Protein AF-0000000083764337 (afdb_homodimer)

pLDDT: mean 85.38, std 22.64, range [21.84, 98.81]

Foldseek 3Di:
DEQQVQVVVVQPPHWLCPEAEDERELAAYDVQEDPNDECSNANHAYYEHALHAHQDDQPPAAHANHAEYHHAQYAHQDPCVVCVVRYVNYHYYHHHNYPNPPVPDPPVPPPPPPPSPPDPPD/DAQQVQVVVVQPPHWLCPEAEDERELAAYDVQEHPNDECSNANHAYYEHALHAHQDDQPPAAHANHAEYHHAQYAHQDPCVVCVVRYVNYHYYHHHNYPHPPVPDPPVPPPPPPPSPPPPDD

Structure (mmCIF, N/CA/C/O backbone):
data_AF-0000000083764337-model_v1
#
loop_
_entity.id
_entity.type
_entity.pdbx_description
1 polymer 'Acidic leucine-rich nuclear phosphoprotein 32 family member'
#
loop_
_atom_site.group_PDB
_atom_site.id
_atom_site.type_symbol
_atom_site.label_atom_id
_atom_site.label_alt_id
_atom_site.label_comp_id
_atom_site.label_asym_id
_atom_site.label_entity_id
_atom_site.label_seq_id
_atom_site.pdbx_PDB_ins_code
_atom_site.Cartn_x
_atom_site.Cartn_y
_atom_site.Cartn_z
_atom_site.occupancy
_atom_site.B_iso_or_equiv
_atom_site.auth_seq_id
_atom_site.auth_comp_id
_atom_site.auth_asym_id
_atom_site.auth_atom_id
_atom_site.pdbx_PDB_model_num
ATOM 1 N N . MET A 1 1 ? -14.664 -20.812 -7.91 1 87.62 1 MET A N 1
ATOM 2 C CA . MET A 1 1 ? -13.508 -21.656 -8.195 1 87.62 1 MET A CA 1
ATOM 3 C C . MET A 1 1 ? -12.375 -21.375 -7.207 1 87.62 1 MET A C 1
ATOM 5 O O . MET A 1 1 ? -12.234 -20.266 -6.719 1 87.62 1 MET A O 1
ATOM 9 N N . ASP A 1 2 ? -11.672 -22.578 -6.961 1 94.12 2 ASP A N 1
ATOM 10 C CA . ASP A 1 2 ? -10.555 -22.469 -6.027 1 94.12 2 ASP A CA 1
ATOM 11 C C . ASP A 1 2 ? -9.359 -21.797 -6.688 1 94.12 2 ASP A C 1
ATOM 13 O O . ASP A 1 2 ? -9.125 -21.953 -7.891 1 94.12 2 ASP A O 1
ATOM 17 N N . MET A 1 3 ? -8.586 -21.016 -5.938 1 96.19 3 MET A N 1
ATOM 18 C CA . MET A 1 3 ? -7.473 -20.219 -6.434 1 96.19 3 MET A CA 1
ATOM 19 C C . MET A 1 3 ? -6.434 -21.094 -7.129 1 96.19 3 MET A C 1
ATOM 21 O O . MET A 1 3 ? -5.934 -20.734 -8.203 1 96.19 3 MET A O 1
ATOM 25 N N . LYS A 1 4 ? -6.156 -22.266 -6.625 1 94.81 4 LYS A N 1
ATOM 26 C CA . LYS A 1 4 ? -5.168 -23.172 -7.207 1 94.81 4 LYS A CA 1
ATOM 27 C C . LYS A 1 4 ? -5.586 -23.609 -8.609 1 94.81 4 LYS A C 1
ATOM 29 O O . LYS A 1 4 ? -4.77 -23.609 -9.531 1 94.81 4 LYS A O 1
ATOM 34 N N . LYS A 1 5 ? -6.758 -24.016 -8.695 1 95.5 5 LYS A N 1
ATOM 35 C CA . LYS A 1 5 ? -7.293 -24.422 -9.992 1 95.5 5 LYS A CA 1
ATOM 36 C C . LYS A 1 5 ? -7.266 -23.266 -10.984 1 95.5 5 LYS A C 1
ATOM 38 O O . LYS A 1 5 ? -6.945 -23.453 -12.156 1 95.5 5 LYS A O 1
ATOM 43 N N . ARG A 1 6 ? -7.625 -22.109 -10.5 1 96.69 6 ARG A N 1
ATOM 44 C CA . ARG A 1 6 ? -7.625 -20.922 -11.344 1 96.69 6 ARG A CA 1
ATOM 45 C C . ARG A 1 6 ? -6.23 -20.641 -11.891 1 96.69 6 ARG A C 1
ATOM 47 O O . ARG A 1 6 ? -6.07 -20.312 -13.07 1 96.69 6 ARG A O 1
ATOM 54 N N . ILE A 1 7 ? -5.242 -20.766 -11.023 1 97 7 ILE A N 1
ATOM 55 C CA . ILE A 1 7 ? -3.861 -20.531 -11.43 1 97 7 ILE A CA 1
ATOM 56 C C . ILE A 1 7 ? -3.469 -21.531 -12.523 1 97 7 ILE A C 1
ATOM 58 O O . ILE A 1 7 ? -2.84 -21.141 -13.516 1 97 7 ILE A O 1
ATOM 62 N N . HIS A 1 8 ? -3.887 -22.766 -12.375 1 95.44 8 HIS A N 1
ATOM 63 C CA . HIS A 1 8 ? -3.619 -23.781 -13.383 1 95.44 8 HIS A CA 1
ATOM 64 C C . HIS A 1 8 ? -4.242 -23.391 -14.727 1 95.44 8 HIS A C 1
ATOM 66 O O . HIS A 1 8 ? -3.6 -23.516 -15.773 1 95.44 8 HIS A O 1
ATOM 72 N N . LEU A 1 9 ? -5.422 -22.969 -14.625 1 95.94 9 LEU A N 1
ATOM 73 C CA . LEU A 1 9 ? -6.137 -22.594 -15.836 1 95.94 9 LEU A CA 1
ATOM 74 C C . LEU A 1 9 ? -5.469 -21.391 -16.5 1 95.94 9 LEU A C 1
ATOM 76 O O . LEU A 1 9 ? -5.344 -21.344 -17.719 1 95.94 9 LEU A O 1
ATOM 80 N N . GLU A 1 10 ? -5.016 -20.344 -15.664 1 95 10 GLU A N 1
ATOM 81 C CA . GLU A 1 10 ? -4.395 -19.141 -16.188 1 95 10 GLU A CA 1
ATOM 82 C C . GLU A 1 10 ? -3.041 -19.453 -16.828 1 95 10 GLU A C 1
ATOM 84 O O . GLU A 1 10 ? -2.607 -18.75 -17.734 1 95 10 GLU A O 1
ATOM 89 N N . LEU A 1 11 ? -2.344 -20.391 -16.422 1 95.38 11 LEU A N 1
ATOM 90 C CA . LEU A 1 11 ? -1.034 -20.75 -16.953 1 95.38 11 LEU A CA 1
ATOM 91 C C . LEU A 1 11 ? -1.164 -21.422 -18.312 1 95.38 11 LEU A C 1
ATOM 93 O O . LEU A 1 11 ? -0.352 -21.172 -19.219 1 95.38 11 LEU A O 1
ATOM 97 N N . ARG A 1 12 ? -2.207 -22.125 -18.578 1 92.44 12 ARG A N 1
ATOM 98 C CA . ARG A 1 12 ? -2.396 -22.859 -19.828 1 92.44 12 ARG A CA 1
ATOM 99 C C . ARG A 1 12 ? -1.167 -23.703 -20.172 1 92.44 12 ARG A C 1
ATOM 101 O O . ARG A 1 12 ? -0.869 -24.672 -19.484 1 92.44 12 ARG A O 1
ATOM 108 N N . ASN A 1 13 ? -0.373 -23.281 -21.188 1 92.5 13 ASN A N 1
ATOM 109 C CA . ASN A 1 13 ? 0.827 -24 -21.594 1 92.5 13 ASN A CA 1
ATOM 110 C C . ASN A 1 13 ? 2.096 -23.25 -21.219 1 92.5 13 ASN A C 1
ATOM 112 O O . ASN A 1 13 ? 3.166 -23.5 -21.766 1 92.5 13 ASN A O 1
ATOM 116 N N . ARG A 1 14 ? 1.95 -22.391 -20.266 1 96.25 14 ARG A N 1
ATOM 117 C CA . ARG A 1 14 ? 3.1 -21.594 -19.828 1 96.25 14 ARG A CA 1
ATOM 118 C C . ARG A 1 14 ? 3.615 -22.078 -18.469 1 96.25 14 ARG A C 1
ATOM 120 O O . ARG A 1 14 ? 2.916 -22.797 -17.75 1 96.25 14 ARG A O 1
ATOM 127 N N . THR A 1 15 ? 4.863 -21.734 -18.234 1 97.12 15 THR A N 1
ATOM 128 C CA . THR A 1 15 ? 5.453 -21.969 -16.906 1 97.12 15 THR A CA 1
ATOM 129 C C . THR A 1 15 ? 5.348 -20.703 -16.047 1 97.12 15 THR A C 1
ATOM 131 O O . THR A 1 15 ? 5.219 -19.594 -16.562 1 97.12 15 THR A O 1
ATOM 134 N N . PRO A 1 16 ? 5.359 -20.922 -14.703 1 97.75 16 PRO A N 1
ATOM 135 C CA . PRO A 1 16 ? 5.266 -19.766 -13.805 1 97.75 16 PRO A CA 1
ATOM 136 C C . PRO A 1 16 ? 6.309 -18.688 -14.117 1 97.75 16 PRO A C 1
ATOM 138 O O . PRO A 1 16 ? 6.012 -17.5 -14.023 1 97.75 16 PRO A O 1
ATOM 141 N N . SER A 1 17 ? 7.473 -19.094 -14.586 1 97.94 17 SER A N 1
ATOM 142 C CA . SER A 1 17 ? 8.555 -18.141 -14.844 1 97.94 17 SER A CA 1
ATOM 143 C C . SER A 1 17 ? 8.25 -17.281 -16.062 1 97.94 17 SER A C 1
ATOM 145 O O . SER A 1 17 ? 8.883 -16.234 -16.266 1 97.94 17 SER A O 1
ATOM 147 N N . ASP A 1 18 ? 7.258 -17.672 -16.828 1 97.62 18 ASP A N 1
ATOM 148 C CA . ASP A 1 18 ? 6.914 -16.938 -18.031 1 97.62 18 ASP A CA 1
ATOM 149 C C . ASP A 1 18 ? 5.855 -15.867 -17.75 1 97.62 18 ASP A C 1
ATOM 151 O O . ASP A 1 18 ? 5.582 -15.016 -18.609 1 97.62 18 ASP A O 1
ATOM 155 N N . VAL A 1 19 ? 5.27 -15.977 -16.656 1 98.12 19 VAL A N 1
ATOM 156 C CA . VAL A 1 19 ? 4.086 -15.172 -16.359 1 98.12 19 VAL A CA 1
ATOM 157 C C . VAL A 1 19 ? 4.508 -13.789 -15.875 1 98.12 19 VAL A C 1
ATOM 159 O O . VAL A 1 19 ? 5.32 -13.672 -14.953 1 98.12 19 VAL A O 1
ATOM 162 N N . ARG A 1 20 ? 3.975 -12.695 -16.5 1 98.44 20 ARG A N 1
ATOM 163 C CA . ARG A 1 20 ? 4.273 -11.328 -16.094 1 98.44 20 ARG A CA 1
ATOM 164 C C . ARG A 1 20 ? 3.076 -10.68 -15.406 1 98.44 20 ARG A C 1
ATOM 166 O O . ARG A 1 20 ? 3.234 -9.758 -14.602 1 98.44 20 ARG A O 1
ATOM 173 N N . GLU A 1 21 ? 1.977 -11.062 -15.852 1 98.56 21 GLU A N 1
ATOM 174 C CA . GLU A 1 21 ? 0.721 -10.578 -15.281 1 98.56 21 GLU A CA 1
ATOM 175 C C . GLU A 1 21 ? -0.191 -11.742 -14.898 1 98.56 21 GLU A C 1
ATOM 177 O O . GLU A 1 21 ? -0.38 -12.672 -15.688 1 98.56 21 GLU A O 1
ATOM 182 N N . LEU A 1 22 ? -0.752 -11.703 -13.734 1 98.38 22 LEU A N 1
ATOM 183 C CA . LEU A 1 22 ? -1.646 -12.758 -13.266 1 98.38 22 LEU A CA 1
ATOM 184 C C . LEU A 1 22 ? -2.881 -12.164 -12.594 1 98.38 22 LEU A C 1
ATOM 186 O O . LEU A 1 22 ? -2.762 -11.383 -11.641 1 98.38 22 LEU A O 1
ATOM 190 N N . VAL A 1 23 ? -4.008 -12.469 -13.086 1 98.06 23 VAL A N 1
ATOM 191 C CA . VAL A 1 23 ? -5.273 -11.969 -12.547 1 98.06 23 VAL A CA 1
ATOM 192 C C . VAL A 1 23 ? -6.074 -13.133 -11.961 1 98.06 23 VAL A C 1
ATOM 194 O O . VAL A 1 23 ? -6.477 -14.047 -12.688 1 98.06 23 VAL A O 1
ATOM 197 N N . LEU A 1 24 ? -6.316 -13.094 -10.672 1 97.75 24 LEU A N 1
ATOM 198 C CA . LEU A 1 24 ? -7.027 -14.164 -9.977 1 97.75 24 LEU A CA 1
ATOM 199 C C . LEU A 1 24 ? -8.281 -13.625 -9.297 1 97.75 24 LEU A C 1
ATOM 201 O O . LEU A 1 24 ? -8.68 -14.133 -8.242 1 97.75 24 LEU A O 1
ATOM 205 N N . ASP A 1 25 ? -8.836 -12.656 -9.875 1 97.62 25 ASP A N 1
ATOM 206 C CA . ASP A 1 25 ? -10 -12 -9.281 1 97.62 25 ASP A CA 1
ATOM 207 C C . ASP A 1 25 ? -11.172 -12.969 -9.156 1 97.62 25 ASP A C 1
ATOM 209 O O . ASP A 1 25 ? -11.336 -13.867 -9.992 1 97.62 25 ASP A O 1
ATOM 213 N N . ASN A 1 26 ? -11.938 -12.797 -8.156 1 96.38 26 ASN A N 1
ATOM 214 C CA . ASN A 1 26 ? -13.234 -13.43 -7.941 1 96.38 26 ASN A CA 1
ATOM 215 C C . ASN A 1 26 ? -13.086 -14.938 -7.742 1 96.38 26 ASN A C 1
ATOM 217 O O . ASN A 1 26 ? -14.062 -15.68 -7.875 1 96.38 26 ASN A O 1
ATOM 221 N N . CYS A 1 27 ? -11.891 -15.391 -7.535 1 94.56 27 CYS A N 1
ATOM 222 C CA . CYS A 1 27 ? -11.758 -16.766 -7.051 1 94.56 27 CYS A CA 1
ATOM 223 C C . CYS A 1 27 ? -11.773 -16.797 -5.527 1 94.56 27 CYS A C 1
ATOM 225 O O . CYS A 1 27 ? -11.852 -15.766 -4.875 1 94.56 27 CYS A O 1
ATOM 227 N N . ARG A 1 28 ? -11.82 -18.031 -5.012 1 93.56 28 ARG A N 1
ATOM 228 C CA . ARG A 1 28 ? -11.93 -18.125 -3.559 1 93.56 28 ARG A CA 1
ATOM 229 C C . ARG A 1 28 ? -10.625 -18.625 -2.939 1 93.56 28 ARG A C 1
ATOM 231 O O . ARG A 1 28 ? -10.023 -19.578 -3.424 1 93.56 28 ARG A O 1
ATOM 238 N N . SER A 1 29 ? -10.195 -17.844 -1.995 1 94.69 29 SER A N 1
ATOM 239 C CA . SER A 1 29 ? -9.047 -18.297 -1.209 1 94.69 29 SER A CA 1
ATOM 240 C C . SER A 1 29 ? -9.422 -19.438 -0.279 1 94.69 29 SER A C 1
ATOM 242 O O . SER A 1 29 ? -10.609 -19.719 -0.092 1 94.69 29 SER A O 1
ATOM 244 N N . ASN A 1 30 ? -8.422 -20.141 0.157 1 92.62 30 ASN A N 1
ATOM 245 C CA . ASN A 1 30 ? -8.625 -21.172 1.172 1 92.62 30 ASN A CA 1
ATOM 246 C C . ASN A 1 30 ? -8.328 -20.641 2.572 1 92.62 30 ASN A C 1
ATOM 248 O O . ASN A 1 30 ? -7.18 -20.328 2.895 1 92.62 30 ASN A O 1
ATOM 252 N N . GLU A 1 31 ? -9.391 -20.594 3.377 1 95 31 GLU A N 1
ATOM 253 C CA . GLU A 1 31 ? -9.266 -20.094 4.742 1 95 31 GLU A CA 1
ATOM 254 C C . GLU A 1 31 ? -8.664 -18.688 4.77 1 95 31 GLU A C 1
ATOM 256 O O . GLU A 1 31 ? -7.867 -18.359 5.648 1 95 31 GLU A O 1
ATOM 261 N N . GLY A 1 32 ? -8.836 -17.953 3.754 1 96.5 32 GLY A N 1
ATOM 262 C CA . GLY A 1 32 ? -8.398 -16.562 3.719 1 96.5 32 GLY A CA 1
ATOM 263 C C . GLY A 1 32 ? -6.938 -16.406 3.357 1 96.5 32 GLY A C 1
ATOM 264 O O . GLY A 1 32 ? -6.344 -15.344 3.598 1 96.5 32 GLY A O 1
ATOM 265 N N . LYS A 1 33 ? -6.387 -17.438 2.832 1 95.94 33 LYS A N 1
ATOM 266 C CA . LYS A 1 33 ? -4.965 -17.406 2.5 1 95.94 33 LYS A CA 1
ATOM 267 C C . LYS A 1 33 ? -4.746 -17.609 1.003 1 95.94 33 LYS A C 1
ATOM 269 O O . LYS A 1 33 ? -5.602 -18.172 0.315 1 95.94 33 LYS A O 1
ATOM 274 N N . ILE A 1 34 ? -3.619 -17.156 0.515 1 96.06 34 ILE A N 1
ATOM 275 C CA . ILE A 1 34 ? -3.242 -17.312 -0.884 1 96.06 34 ILE A CA 1
ATOM 276 C C . ILE A 1 34 ? -2.758 -18.75 -1.123 1 96.06 34 ILE A C 1
ATOM 278 O O . ILE A 1 34 ? -1.935 -19.266 -0.366 1 96.06 34 ILE A O 1
ATOM 282 N N . GLU A 1 35 ? -3.352 -19.344 -2.146 1 94.88 35 GLU A N 1
ATOM 283 C CA . GLU A 1 35 ? -2.965 -20.719 -2.49 1 94.88 35 GLU A CA 1
ATOM 284 C C . GLU A 1 35 ? -2.518 -20.812 -3.945 1 94.88 35 GLU A C 1
ATOM 286 O O . GLU A 1 35 ? -3.113 -20.188 -4.824 1 94.88 35 GLU A O 1
ATOM 291 N N . GLY A 1 36 ? -1.417 -21.672 -4.113 1 94.69 36 GLY A N 1
ATOM 292 C CA . GLY A 1 36 ? -0.99 -21.984 -5.473 1 94.69 36 GLY A CA 1
ATOM 293 C C . GLY A 1 36 ? 0.094 -21.047 -5.98 1 94.69 36 GLY A C 1
ATOM 294 O O . GLY A 1 36 ? 0.909 -21.438 -6.82 1 94.69 36 GLY A O 1
ATOM 295 N N . LEU A 1 37 ? 0.113 -19.812 -5.52 1 96.56 37 LEU A N 1
ATOM 296 C CA . LEU A 1 37 ? 1.176 -18.891 -5.902 1 96.56 37 LEU A CA 1
ATOM 297 C C . LEU A 1 37 ? 2.5 -19.297 -5.258 1 96.56 37 LEU A C 1
ATOM 299 O O . LEU A 1 37 ? 2.541 -19.625 -4.07 1 96.56 37 LEU A O 1
ATOM 303 N N . THR A 1 38 ? 3.533 -19.344 -6.039 1 96.62 38 THR A N 1
ATOM 304 C CA . THR A 1 38 ? 4.84 -19.75 -5.539 1 96.62 38 THR A CA 1
ATOM 305 C C . THR A 1 38 ? 5.922 -18.766 -6.004 1 96.62 38 THR A C 1
ATOM 307 O O . THR A 1 38 ? 5.66 -17.891 -6.82 1 96.62 38 THR A O 1
ATOM 310 N N . ALA A 1 39 ? 7.152 -19.031 -5.418 1 97.56 39 ALA A N 1
ATOM 311 C CA . ALA A 1 39 ? 8.289 -18.172 -5.762 1 97.56 39 ALA A CA 1
ATOM 312 C C . ALA A 1 39 ? 8.773 -18.453 -7.184 1 97.56 39 ALA A C 1
ATOM 314 O O . ALA A 1 39 ? 9.656 -17.766 -7.691 1 97.56 39 ALA A O 1
ATOM 315 N N . GLU A 1 40 ? 8.156 -19.422 -7.875 1 97.75 40 GLU A N 1
ATOM 316 C CA . GLU A 1 40 ? 8.523 -19.75 -9.258 1 97.75 40 GLU A CA 1
ATOM 317 C C . GLU A 1 40 ? 8.039 -18.656 -10.219 1 97.75 40 GLU A C 1
ATOM 319 O O . GLU A 1 40 ? 8.484 -18.609 -11.367 1 97.75 40 GLU A O 1
ATOM 324 N N . PHE A 1 41 ? 7.137 -17.828 -9.727 1 98.12 41 PHE A N 1
ATOM 325 C CA . PHE A 1 41 ? 6.68 -16.703 -10.539 1 98.12 41 PHE A CA 1
ATOM 326 C C . PHE A 1 41 ? 7.68 -15.555 -10.484 1 98.12 41 PHE A C 1
ATOM 328 O O . PHE A 1 41 ? 7.332 -14.445 -10.094 1 98.12 41 PHE A O 1
ATOM 335 N N . ILE A 1 42 ? 8.852 -15.781 -11.031 1 97.75 42 ILE A N 1
ATOM 336 C CA . ILE A 1 42 ? 10 -14.914 -10.812 1 97.75 42 ILE A CA 1
ATOM 337 C C . ILE A 1 42 ? 9.852 -13.633 -11.625 1 97.75 42 ILE A C 1
ATOM 339 O O . ILE A 1 42 ? 10.414 -12.594 -11.273 1 97.75 42 ILE A O 1
ATOM 343 N N . ASN A 1 43 ? 9.07 -13.633 -12.672 1 98.19 43 ASN A N 1
ATOM 344 C CA . ASN A 1 43 ? 8.977 -12.477 -13.547 1 98.19 43 ASN A CA 1
ATOM 345 C C . ASN A 1 43 ? 7.625 -11.773 -13.406 1 98.19 43 ASN A C 1
ATOM 347 O O . ASN A 1 43 ? 7.289 -10.891 -14.195 1 98.19 43 ASN A O 1
ATOM 351 N N . LEU A 1 44 ? 6.875 -12.18 -12.398 1 98.62 44 LEU A N 1
ATOM 352 C CA . LEU A 1 44 ? 5.555 -11.586 -12.203 1 98.62 44 LEU A CA 1
ATOM 353 C C . LEU A 1 44 ? 5.676 -10.102 -11.859 1 98.62 44 LEU A C 1
ATOM 355 O O . LEU A 1 44 ? 6.398 -9.734 -10.93 1 98.62 44 LEU A O 1
ATOM 359 N N . GLU A 1 45 ? 4.98 -9.227 -12.609 1 98.62 45 GLU A N 1
ATOM 360 C CA . GLU A 1 45 ? 5.055 -7.781 -12.422 1 98.62 45 GLU A CA 1
ATOM 361 C C . GLU A 1 45 ? 3.734 -7.223 -11.891 1 98.62 45 GLU A C 1
ATOM 363 O O . GLU A 1 45 ? 3.709 -6.172 -11.258 1 98.62 45 GLU A O 1
ATOM 368 N N . PHE A 1 46 ? 2.719 -7.855 -12.281 1 98.81 46 PHE A N 1
ATOM 369 C CA . PHE A 1 46 ? 1.377 -7.438 -11.898 1 98.81 46 PHE A CA 1
ATOM 370 C C . PHE A 1 46 ? 0.577 -8.617 -11.352 1 98.81 46 PHE A C 1
ATOM 372 O O . PHE A 1 46 ? 0.49 -9.664 -12 1 98.81 46 PHE A O 1
ATOM 379 N N . LEU A 1 47 ? -0.035 -8.445 -10.141 1 98.81 47 LEU A N 1
ATOM 380 C CA . LEU A 1 47 ? -0.896 -9.453 -9.531 1 98.81 47 LEU A CA 1
ATOM 381 C C . LEU A 1 47 ? -2.209 -8.836 -9.062 1 98.81 47 LEU A C 1
ATOM 383 O O . LEU A 1 47 ? -2.207 -7.789 -8.406 1 98.81 47 LEU A O 1
ATOM 387 N N . SER A 1 48 ? -3.277 -9.469 -9.484 1 98.69 48 SER A N 1
ATOM 388 C CA . SER A 1 48 ? -4.582 -9 -9.023 1 98.69 48 SER A CA 1
ATOM 389 C C . SER A 1 48 ? -5.324 -10.094 -8.266 1 98.69 48 SER A C 1
ATOM 391 O O . SER A 1 48 ? -5.52 -11.195 -8.781 1 98.69 48 SER A O 1
ATOM 393 N N . LEU A 1 49 ? -5.684 -9.812 -7.027 1 98.25 49 LEU A N 1
ATOM 394 C CA . LEU A 1 49 ? -6.453 -10.672 -6.133 1 98.25 49 LEU A CA 1
ATOM 395 C C . LEU A 1 49 ? -7.695 -9.945 -5.621 1 98.25 49 LEU A C 1
ATOM 397 O O . LEU A 1 49 ? -7.949 -9.914 -4.418 1 98.25 49 LEU A O 1
ATOM 401 N N . ILE A 1 50 ? -8.406 -9.406 -6.477 1 97.5 50 ILE A N 1
ATOM 402 C CA . ILE A 1 50 ? -9.578 -8.625 -6.102 1 97.5 50 ILE A CA 1
ATOM 403 C C . ILE A 1 50 ? -10.719 -9.57 -5.727 1 97.5 50 ILE A C 1
ATOM 405 O O . ILE A 1 50 ? -10.977 -10.555 -6.422 1 97.5 50 ILE A O 1
ATOM 409 N N . ASN A 1 51 ? -11.391 -9.336 -4.617 1 96.56 51 ASN A N 1
ATOM 410 C CA . ASN A 1 51 ? -12.578 -10.055 -4.16 1 96.56 51 ASN A CA 1
ATOM 411 C C . ASN A 1 51 ? -12.359 -11.562 -4.152 1 96.56 51 ASN A C 1
ATOM 413 O O . ASN A 1 51 ? -13.125 -12.312 -4.762 1 96.56 51 ASN A O 1
ATOM 417 N N . VAL A 1 52 ? -11.359 -11.984 -3.324 1 97.12 52 VAL A N 1
ATOM 418 C CA . VAL A 1 52 ? -11.055 -13.406 -3.244 1 97.12 52 VAL A CA 1
ATOM 419 C C . VAL A 1 52 ? -11.18 -13.883 -1.797 1 97.12 52 VAL A C 1
ATOM 421 O O . VAL A 1 52 ? -10.719 -14.977 -1.453 1 97.12 52 VAL A O 1
ATOM 424 N N . CYS A 1 53 ? -11.633 -13.07 -0.977 1 95.88 53 CYS A N 1
ATOM 425 C CA . CYS A 1 53 ? -11.922 -13.359 0.425 1 95.88 53 CYS A CA 1
ATOM 426 C C . CYS A 1 53 ? -10.641 -13.531 1.222 1 95.88 53 CYS A C 1
ATOM 428 O O . CYS A 1 53 ? -10.547 -14.414 2.08 1 95.88 53 CYS A O 1
ATOM 430 N N . LEU A 1 54 ? -9.68 -12.68 0.928 1 97.06 54 LEU A N 1
ATOM 431 C CA . LEU A 1 54 ? -8.43 -12.727 1.683 1 97.06 54 LEU A CA 1
ATOM 432 C C . LEU A 1 54 ? -8.609 -12.109 3.062 1 97.06 54 LEU A C 1
ATOM 434 O O . LEU A 1 54 ? -9.273 -11.078 3.205 1 97.06 54 LEU A O 1
ATOM 438 N N . ILE A 1 55 ? -8.07 -12.758 4.02 1 95.69 55 ILE A N 1
ATOM 439 C CA . ILE A 1 55 ? -7.992 -12.219 5.371 1 95.69 55 ILE A CA 1
ATOM 440 C C . ILE A 1 55 ? -6.57 -11.727 5.648 1 95.69 55 ILE A C 1
ATOM 442 O O . ILE A 1 55 ? -6.379 -10.742 6.363 1 95.69 55 ILE A O 1
ATOM 446 N N . SER A 1 56 ? -5.676 -12.398 5.016 1 94.69 56 SER A N 1
ATOM 447 C CA . SER A 1 56 ? -4.266 -12.109 5.258 1 94.69 56 SER A CA 1
ATOM 448 C C . SER A 1 56 ? -3.434 -12.328 3.998 1 94.69 56 SER A C 1
ATOM 450 O O . SER A 1 56 ? -3.795 -13.141 3.143 1 94.69 56 SER A O 1
ATOM 452 N N . VAL A 1 57 ? -2.295 -11.539 4.016 1 96.12 57 VAL A N 1
ATOM 453 C CA . VAL A 1 57 ? -1.334 -11.75 2.938 1 96.12 57 VAL A CA 1
ATOM 454 C C . VAL A 1 57 ? -0.015 -12.258 3.512 1 96.12 57 VAL A C 1
ATOM 456 O O . VAL A 1 57 ? 1.031 -12.156 2.867 1 96.12 57 VAL A O 1
ATOM 459 N N . SER A 1 58 ? -0.046 -12.797 4.656 1 94.81 58 SER A N 1
ATOM 460 C CA . SER A 1 58 ? 1.157 -13.188 5.383 1 94.81 58 SER A CA 1
ATOM 461 C C . SER A 1 58 ? 1.895 -14.312 4.668 1 94.81 58 SER A C 1
ATOM 463 O O . SER A 1 58 ? 3.104 -14.484 4.84 1 94.81 58 SER A O 1
ATOM 465 N N . ASN A 1 59 ? 1.237 -15.07 3.92 1 95.81 59 ASN A N 1
ATOM 466 C CA . ASN A 1 59 ? 1.878 -16.219 3.271 1 95.81 59 ASN A CA 1
ATOM 467 C C . ASN A 1 59 ? 2.221 -15.914 1.816 1 95.81 59 ASN A C 1
ATOM 469 O O . ASN A 1 59 ? 2.408 -16.828 1.016 1 95.81 59 ASN A O 1
ATOM 473 N N . LEU A 1 60 ? 2.287 -14.695 1.377 1 96.81 60 LEU A N 1
ATOM 474 C CA . LEU A 1 60 ? 2.75 -14.297 0.054 1 96.81 60 LEU A CA 1
ATOM 475 C C . LEU A 1 60 ? 4.184 -14.766 -0.184 1 96.81 60 LEU A C 1
ATOM 477 O O . LEU A 1 60 ? 5.047 -14.602 0.682 1 96.81 60 LEU A O 1
ATOM 481 N N . PRO A 1 61 ? 4.418 -15.484 -1.263 1 97.31 61 PRO A N 1
ATOM 482 C CA . PRO A 1 61 ? 5.809 -15.82 -1.58 1 97.31 61 PRO A CA 1
ATOM 483 C C . PRO A 1 61 ? 6.629 -14.609 -2.004 1 97.31 61 PRO A C 1
ATOM 485 O O . PRO A 1 61 ? 6.074 -13.531 -2.227 1 97.31 61 PRO A O 1
ATOM 488 N N . LYS A 1 62 ? 7.926 -14.836 -2.039 1 97 62 LYS A N 1
ATOM 489 C CA . LYS A 1 62 ? 8.789 -13.773 -2.543 1 97 62 LYS A CA 1
ATOM 490 C C . LYS A 1 62 ? 8.594 -13.562 -4.039 1 97 62 LYS A C 1
ATOM 492 O O . LYS A 1 62 ? 8.75 -14.5 -4.828 1 97 62 LYS A O 1
ATOM 497 N N . LEU A 1 63 ? 8.172 -12.414 -4.371 1 97.56 63 LEU A N 1
ATOM 498 C CA . LEU A 1 63 ? 8.008 -12.008 -5.762 1 97.56 63 LEU A CA 1
ATOM 499 C C . LEU A 1 63 ? 8.859 -10.781 -6.074 1 97.56 63 LEU A C 1
ATOM 501 O O . LEU A 1 63 ? 8.359 -9.656 -6.07 1 97.56 63 LEU A O 1
ATOM 505 N N . GLY A 1 64 ? 10.008 -10.977 -6.508 1 95.81 64 GLY A N 1
ATOM 506 C CA . GLY A 1 64 ? 11.031 -9.945 -6.594 1 95.81 64 GLY A CA 1
ATOM 507 C C . GLY A 1 64 ? 10.75 -8.922 -7.676 1 95.81 64 GLY A C 1
ATOM 508 O O . GLY A 1 64 ? 11.297 -7.816 -7.645 1 95.81 64 GLY A O 1
ATOM 509 N N . LYS A 1 65 ? 9.969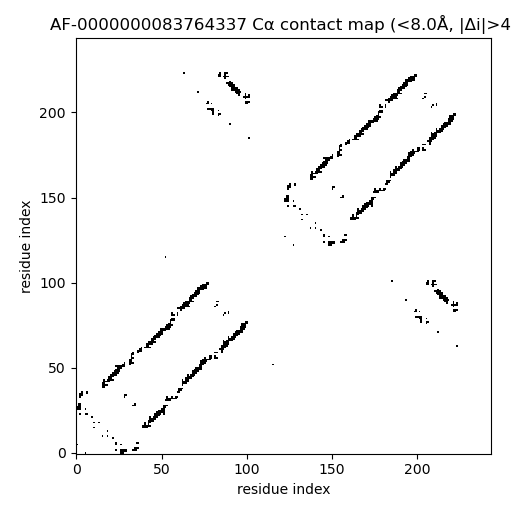 -9.242 -8.625 1 96.94 65 LYS A N 1
ATOM 510 C CA . LYS A 1 65 ? 9.758 -8.312 -9.734 1 96.94 65 LYS A CA 1
ATOM 511 C C . LYS A 1 65 ? 8.344 -7.738 -9.711 1 96.94 65 LYS A C 1
ATOM 513 O O . LYS A 1 65 ? 7.977 -6.953 -10.586 1 96.94 65 LYS A O 1
ATOM 518 N N . LEU A 1 66 ? 7.59 -8.086 -8.672 1 98.25 66 LEU A N 1
ATOM 519 C CA . LEU A 1 66 ? 6.223 -7.582 -8.602 1 98.25 66 LEU A CA 1
ATOM 520 C C . LEU A 1 66 ? 6.207 -6.074 -8.359 1 98.25 66 LEU A C 1
ATOM 522 O O . LEU A 1 66 ? 6.836 -5.586 -7.422 1 98.25 66 LEU A O 1
ATOM 526 N N . LYS A 1 67 ? 5.473 -5.363 -9.195 1 97.62 67 LYS A N 1
ATOM 527 C CA . LYS A 1 67 ? 5.418 -3.908 -9.117 1 97.62 67 LYS A CA 1
ATOM 528 C C . LYS A 1 67 ? 4.055 -3.436 -8.625 1 97.62 67 LYS A C 1
ATOM 530 O O . LYS A 1 67 ? 3.965 -2.486 -7.84 1 97.62 67 LYS A O 1
ATOM 535 N N . LYS A 1 68 ? 3.031 -4.152 -9.141 1 98.44 68 LYS A N 1
ATOM 536 C CA . LYS A 1 68 ? 1.666 -3.723 -8.852 1 98.44 68 LYS A CA 1
ATOM 537 C C . LYS A 1 68 ? 0.852 -4.859 -8.242 1 98.44 68 LYS A C 1
ATOM 539 O O . LYS A 1 68 ? 0.835 -5.973 -8.773 1 98.44 68 LYS A O 1
ATOM 544 N N . LEU A 1 69 ? 0.163 -4.543 -7.113 1 98.75 69 LEU A N 1
ATOM 545 C CA . LEU A 1 69 ? -0.658 -5.52 -6.406 1 98.75 69 LEU A CA 1
ATOM 546 C C . LEU A 1 69 ? -2.051 -4.961 -6.133 1 98.75 69 LEU A C 1
ATOM 548 O O . LEU A 1 69 ? -2.193 -3.945 -5.449 1 98.75 69 LEU A O 1
ATOM 552 N N . GLU A 1 70 ? -3.025 -5.641 -6.699 1 98.56 70 GLU A N 1
ATOM 553 C CA . GLU A 1 70 ? -4.422 -5.277 -6.473 1 98.56 70 GLU A CA 1
ATOM 554 C C . GLU A 1 70 ? -5.078 -6.207 -5.457 1 98.56 70 GLU A C 1
ATOM 556 O O . GLU A 1 70 ? -5.23 -7.402 -5.707 1 98.56 70 GLU A O 1
ATOM 561 N N . LEU A 1 71 ? -5.512 -5.605 -4.27 1 98.19 71 LEU A N 1
ATOM 562 C CA . LEU A 1 71 ? -6.086 -6.414 -3.197 1 98.19 71 LEU A CA 1
ATOM 563 C C . LEU A 1 71 ? -7.473 -5.906 -2.818 1 98.19 71 LEU A C 1
ATOM 565 O O . LEU A 1 71 ? -7.949 -6.164 -1.711 1 98.19 71 LEU A O 1
ATOM 569 N N . SER A 1 72 ? -8.094 -5.223 -3.73 1 96.62 72 SER A N 1
ATOM 570 C CA . SER A 1 72 ? -9.375 -4.605 -3.416 1 96.62 72 SER A CA 1
ATOM 571 C C . SER A 1 72 ? -10.43 -5.656 -3.07 1 96.62 72 SER A C 1
ATOM 573 O O . SER A 1 72 ? -10.398 -6.77 -3.6 1 96.62 72 SER A O 1
ATOM 575 N N . ASP A 1 73 ? -11.414 -5.219 -2.182 1 96.31 73 ASP A N 1
ATOM 576 C CA . ASP A 1 73 ? -12.633 -5.949 -1.829 1 96.31 73 ASP A CA 1
ATOM 577 C C . ASP A 1 73 ? -12.289 -7.301 -1.201 1 96.31 73 ASP A C 1
ATOM 579 O O . ASP A 1 73 ? -12.805 -8.336 -1.629 1 96.31 73 ASP A O 1
ATOM 583 N N . ASN A 1 74 ? -11.398 -7.289 -0.216 1 96.69 74 ASN A N 1
ATOM 584 C CA . ASN A 1 74 ? -11.078 -8.398 0.674 1 96.69 74 ASN A CA 1
ATOM 585 C C . ASN A 1 74 ? -11.344 -8.039 2.135 1 96.69 74 ASN A C 1
ATOM 587 O O . ASN A 1 74 ? -12.133 -7.141 2.426 1 96.69 74 ASN A O 1
ATOM 591 N N . ARG A 1 75 ? -10.867 -8.867 3.041 1 94.69 75 ARG A N 1
ATOM 592 C CA . ARG A 1 75 ? -11.086 -8.633 4.465 1 94.69 75 ARG A CA 1
ATOM 593 C C . ARG A 1 75 ? -9.766 -8.469 5.207 1 94.69 75 ARG A C 1
ATOM 595 O O . ARG A 1 75 ? -9.602 -8.984 6.312 1 94.69 75 ARG A O 1
ATOM 602 N N . ILE A 1 76 ? -8.852 -7.777 4.496 1 95.25 76 ILE A N 1
ATOM 603 C CA . ILE A 1 76 ? -7.531 -7.598 5.09 1 95.25 76 ILE A CA 1
ATOM 604 C C . ILE A 1 76 ? -7.594 -6.516 6.168 1 95.25 76 ILE A C 1
ATOM 606 O O . ILE A 1 76 ? -8.109 -5.422 5.93 1 95.25 76 ILE A O 1
ATOM 610 N N . SER A 1 77 ? -7.113 -6.793 7.309 1 91.94 77 SER A N 1
ATOM 611 C CA . SER A 1 77 ? -7.195 -5.844 8.414 1 91.94 77 SER A CA 1
ATOM 612 C C . SER A 1 77 ? -5.805 -5.426 8.891 1 91.94 77 SER A C 1
ATOM 614 O O . SER A 1 77 ? -5.672 -4.508 9.695 1 91.94 77 SER A O 1
ATOM 616 N N . GLY A 1 78 ? -4.723 -6.117 8.391 1 91.25 78 GLY A N 1
ATOM 617 C CA . GLY A 1 78 ? -3.352 -5.832 8.781 1 91.25 78 GLY A CA 1
ATOM 618 C C . GLY A 1 78 ? -2.342 -6.762 8.133 1 91.25 78 GLY A C 1
ATOM 619 O O . GLY A 1 78 ? -2.6 -7.32 7.066 1 91.25 78 GLY A O 1
ATOM 620 N N . GLY A 1 79 ? -1.031 -6.723 8.828 1 92.19 79 GLY A N 1
ATOM 621 C CA . GLY A 1 79 ? 0.015 -7.598 8.328 1 92.19 79 GLY A CA 1
ATOM 622 C C . GLY A 1 79 ? 0.615 -7.117 7.02 1 92.19 79 GLY A C 1
ATOM 623 O O . GLY A 1 79 ? 1.01 -7.926 6.18 1 92.19 79 GLY A O 1
ATOM 624 N N . LEU A 1 80 ? 0.648 -5.852 6.812 1 93.56 80 LEU A N 1
ATOM 625 C CA . LEU A 1 80 ? 1.113 -5.297 5.547 1 93.56 80 LEU A CA 1
ATOM 626 C C . LEU A 1 80 ? 2.637 -5.25 5.5 1 93.56 80 LEU A C 1
ATOM 628 O O . LEU A 1 80 ? 3.225 -5.074 4.43 1 93.56 80 LEU A O 1
ATOM 632 N N . ASP A 1 81 ? 3.254 -5.547 6.602 1 92.88 81 ASP A N 1
ATOM 633 C CA . ASP A 1 81 ? 4.711 -5.504 6.672 1 92.88 81 ASP A CA 1
ATOM 634 C C . ASP A 1 81 ? 5.336 -6.586 5.793 1 92.88 81 ASP A C 1
ATOM 636 O O . ASP A 1 81 ? 6.441 -6.414 5.277 1 92.88 81 ASP A O 1
ATOM 640 N N . VAL A 1 82 ? 4.605 -7.676 5.652 1 94.5 82 VAL A N 1
ATOM 641 C CA . VAL A 1 82 ? 5.109 -8.789 4.859 1 94.5 82 VAL A CA 1
ATOM 642 C C . VAL A 1 82 ? 5.352 -8.336 3.422 1 94.5 82 VAL A C 1
ATOM 644 O O . VAL A 1 82 ? 6.227 -8.867 2.736 1 94.5 82 VAL A O 1
ATOM 647 N N . LEU A 1 83 ? 4.617 -7.363 3.041 1 95.31 83 LEU A N 1
ATOM 648 C CA . LEU A 1 83 ? 4.75 -6.867 1.674 1 95.31 83 LEU A CA 1
ATOM 649 C C . LEU A 1 83 ? 6.141 -6.277 1.443 1 95.31 83 LEU A C 1
ATOM 651 O O . LEU A 1 83 ? 6.75 -6.508 0.397 1 95.31 83 LEU A O 1
ATOM 655 N N . ALA A 1 84 ? 6.609 -5.57 2.408 1 92.31 84 ALA A N 1
ATOM 656 C CA . ALA A 1 84 ? 7.934 -4.969 2.301 1 92.31 84 ALA A CA 1
ATOM 657 C C . ALA A 1 84 ? 9.016 -6.039 2.209 1 92.31 84 ALA A C 1
ATOM 659 O O . ALA A 1 84 ? 10.031 -5.848 1.533 1 92.31 84 ALA A O 1
ATOM 660 N N . GLU A 1 85 ? 8.719 -7.125 2.771 1 92.31 85 GLU A N 1
ATOM 661 C CA . GLU A 1 85 ? 9.695 -8.211 2.816 1 92.31 85 GLU A CA 1
ATOM 662 C C . GLU A 1 85 ? 9.633 -9.055 1.55 1 92.31 85 GLU A C 1
ATOM 664 O O . GLU A 1 85 ? 10.672 -9.422 0.99 1 92.31 85 GLU A O 1
ATOM 669 N N . LYS A 1 86 ? 8.484 -9.352 1.093 1 95.75 86 LYS A N 1
ATOM 670 C CA . LYS A 1 86 ? 8.289 -10.328 0.024 1 95.75 86 LYS A CA 1
ATOM 671 C C . LYS A 1 86 ? 8.242 -9.648 -1.341 1 95.75 86 LYS A C 1
ATOM 673 O O . LYS A 1 86 ? 8.484 -10.281 -2.367 1 95.75 86 LYS A O 1
ATOM 678 N N . LEU A 1 87 ? 7.988 -8.383 -1.289 1 96.31 87 LEU A N 1
ATOM 679 C CA . LEU A 1 87 ? 7.797 -7.66 -2.543 1 96.31 87 LEU A CA 1
ATOM 680 C C . LEU A 1 87 ? 8.695 -6.426 -2.602 1 96.31 87 LEU A C 1
ATOM 682 O O . LEU A 1 87 ? 8.203 -5.297 -2.619 1 96.31 87 LEU A O 1
ATOM 686 N N . PRO A 1 88 ? 9.992 -6.645 -2.824 1 93.5 88 PRO A N 1
ATOM 687 C CA . PRO A 1 88 ? 10.945 -5.539 -2.719 1 93.5 88 PRO A CA 1
ATOM 688 C C . PRO A 1 88 ? 10.766 -4.496 -3.818 1 93.5 88 PRO A C 1
ATOM 690 O O . PRO A 1 88 ? 11.219 -3.361 -3.678 1 93.5 88 PRO A O 1
ATOM 693 N N . ASN A 1 89 ? 10.125 -4.824 -4.906 1 94.69 89 ASN A N 1
ATOM 694 C CA . ASN A 1 89 ? 9.969 -3.877 -6.004 1 94.69 89 ASN A CA 1
ATOM 695 C C . ASN A 1 89 ? 8.531 -3.391 -6.125 1 94.69 89 ASN A C 1
ATOM 697 O O . ASN A 1 89 ? 8.148 -2.801 -7.141 1 94.69 89 ASN A O 1
ATOM 701 N N . LEU A 1 90 ? 7.762 -3.58 -5.09 1 97.06 90 LEU A N 1
ATOM 702 C CA . LEU A 1 90 ? 6.371 -3.137 -5.113 1 97.06 90 LEU A CA 1
ATOM 703 C C . LEU A 1 90 ? 6.285 -1.614 -5.137 1 97.06 90 LEU A C 1
ATOM 705 O O . LEU A 1 90 ? 6.918 -0.94 -4.324 1 97.06 90 LEU A O 1
ATOM 709 N N . THR A 1 91 ? 5.465 -1.126 -6.078 1 96.25 91 THR A N 1
ATOM 710 C CA . THR A 1 91 ? 5.336 0.323 -6.191 1 96.25 91 THR A CA 1
ATOM 711 C C . THR A 1 91 ? 3.893 0.757 -5.953 1 96.25 91 THR A C 1
ATOM 713 O O . THR A 1 91 ? 3.645 1.821 -5.383 1 96.25 91 THR A O 1
ATOM 716 N N . HIS A 1 92 ? 2.967 -0.088 -6.426 1 97.75 92 HIS A N 1
ATOM 717 C CA . HIS A 1 92 ? 1.556 0.262 -6.324 1 97.75 92 HIS A CA 1
ATOM 718 C C . HIS A 1 92 ? 0.776 -0.808 -5.566 1 97.75 92 HIS A C 1
ATOM 720 O O . HIS A 1 92 ? 0.868 -1.994 -5.891 1 97.75 92 HIS A O 1
ATOM 726 N N . LEU A 1 93 ? 0.008 -0.328 -4.551 1 97.75 93 LEU A N 1
ATOM 727 C CA . LEU A 1 93 ? -0.841 -1.209 -3.756 1 97.75 93 LEU A CA 1
ATOM 728 C C . LEU A 1 93 ? -2.25 -0.642 -3.633 1 97.75 93 LEU A C 1
ATOM 730 O O . LEU A 1 93 ? -2.426 0.525 -3.271 1 97.75 93 LEU A O 1
ATOM 734 N N . ASN A 1 94 ? -3.225 -1.416 -4.02 1 97 94 ASN A N 1
ATOM 735 C CA . ASN A 1 94 ? -4.625 -1.046 -3.85 1 97 94 ASN A CA 1
ATOM 736 C C . ASN A 1 94 ? -5.297 -1.878 -2.76 1 97 94 ASN A C 1
ATOM 738 O O . ASN A 1 94 ? -5.328 -3.107 -2.844 1 97 94 ASN A O 1
ATOM 742 N N . LEU A 1 95 ? -5.848 -1.163 -1.808 1 96.75 95 LEU A N 1
ATOM 743 C CA . LEU A 1 95 ? -6.445 -1.808 -0.644 1 96.75 95 LEU A CA 1
ATOM 744 C C . LEU A 1 95 ? -7.906 -1.402 -0.49 1 96.75 95 LEU A C 1
ATOM 746 O O . LEU A 1 95 ? -8.477 -1.512 0.6 1 96.75 95 LEU A O 1
ATOM 750 N N . SER A 1 96 ? -8.453 -0.986 -1.559 1 93.38 96 SER A N 1
ATOM 751 C CA . SER A 1 96 ? -9.82 -0.476 -1.491 1 93.38 96 SER A CA 1
ATOM 752 C C . SER A 1 96 ? -10.797 -1.563 -1.057 1 93.38 96 SER A C 1
ATOM 754 O O . SER A 1 96 ? -10.727 -2.695 -1.54 1 93.38 96 SER A O 1
ATOM 756 N N . GLY A 1 97 ? -11.766 -1.17 -0.088 1 92.62 97 GLY A N 1
ATOM 757 C CA . GLY A 1 97 ? -12.812 -2.109 0.291 1 92.62 97 GLY A CA 1
ATOM 758 C C . GLY A 1 97 ? -12.344 -3.152 1.287 1 92.62 97 GLY A C 1
ATOM 759 O O . GLY A 1 97 ? -12.898 -4.25 1.352 1 92.62 97 GLY A O 1
ATOM 760 N N . ASN A 1 98 ? -11.188 -2.963 1.944 1 93.81 98 ASN A N 1
ATOM 761 C CA . ASN A 1 98 ? -10.711 -3.867 2.986 1 93.81 98 ASN A CA 1
ATOM 762 C C . ASN A 1 98 ? -11.133 -3.396 4.375 1 93.81 98 ASN A C 1
ATOM 764 O O . ASN A 1 98 ? -11.68 -2.301 4.523 1 93.81 98 ASN A O 1
ATOM 768 N N . LYS A 1 99 ? -11.164 -4.309 5.344 1 85.94 99 LYS A N 1
ATOM 769 C CA . LYS A 1 99 ? -11.531 -4.008 6.727 1 85.94 99 LYS A CA 1
ATOM 770 C C . LYS A 1 99 ? -10.336 -3.477 7.508 1 85.94 99 LYS A C 1
ATOM 772 O O . LYS A 1 99 ? -9.961 -4.035 8.539 1 85.94 99 LYS A O 1
ATOM 777 N N . LEU A 1 100 ? -9.766 -2.512 6.941 1 83.94 100 LEU A N 1
ATOM 778 C CA . LEU A 1 100 ? -8.609 -1.957 7.637 1 83.94 100 LEU A CA 1
ATOM 779 C C . LEU A 1 100 ? -9.023 -1.328 8.961 1 83.94 100 LEU A C 1
ATOM 781 O O . LEU A 1 100 ? -10.18 -0.934 9.133 1 83.94 100 LEU A O 1
ATOM 785 N N . LYS A 1 101 ? -8.703 -1.828 10.172 1 62.12 101 LYS A N 1
ATOM 786 C CA . LYS A 1 101 ? -9.109 -1.593 11.555 1 62.12 101 LYS A CA 1
ATOM 787 C C . LYS A 1 101 ? -9.734 -0.213 11.711 1 62.12 101 LYS A C 1
ATOM 789 O O . LYS A 1 101 ? -9.102 0.805 11.438 1 62.12 101 LYS A O 1
ATOM 794 N N . ASP A 1 102 ? -10.891 0.066 11.18 1 56.16 102 ASP A N 1
ATOM 795 C CA . ASP A 1 102 ? -11.555 1.153 11.891 1 56.16 102 ASP A CA 1
ATOM 796 C C . ASP A 1 102 ? -12.016 0.706 13.281 1 56.16 102 ASP A C 1
ATOM 798 O O . ASP A 1 102 ? -12.867 -0.177 13.398 1 56.16 102 ASP A O 1
ATOM 802 N N . ILE A 1 103 ? -11.172 0.766 14.344 1 41.69 103 ILE A N 1
ATOM 803 C CA . ILE A 1 103 ? -11.703 0.456 15.664 1 41.69 103 ILE A CA 1
ATOM 804 C C . ILE A 1 103 ? -12.984 1.258 15.906 1 41.69 103 ILE A C 1
ATOM 806 O O . ILE A 1 103 ? -13.812 0.881 16.734 1 41.69 103 ILE A O 1
ATOM 810 N N . SER A 1 104 ? -12.961 2.502 15.562 1 43.59 104 SER A N 1
ATOM 811 C CA . SER A 1 104 ? -14.055 3.225 16.203 1 43.59 104 SER A CA 1
ATOM 812 C C . SER A 1 104 ? -15.406 2.633 15.812 1 43.59 104 SER A C 1
ATOM 814 O O . SER A 1 104 ? -16.328 2.57 16.641 1 43.59 104 SER A O 1
ATOM 816 N N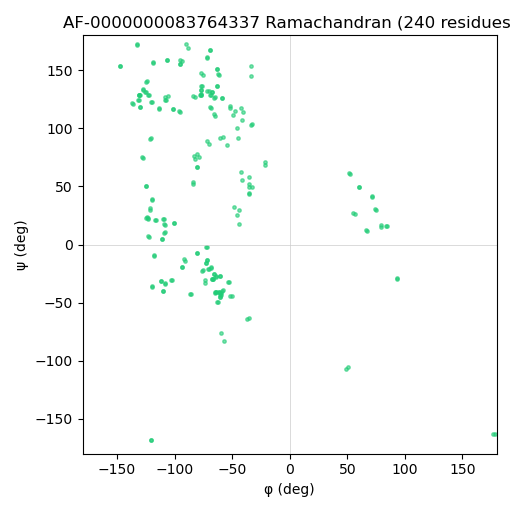 . THR A 1 105 ? -15.883 2.928 14.555 1 43.28 105 THR A N 1
ATOM 817 C CA . THR A 1 105 ? -17.328 2.979 14.414 1 43.28 105 THR A CA 1
ATOM 818 C C . THR A 1 105 ? -17.922 1.573 14.32 1 43.28 105 THR A C 1
ATOM 820 O O . THR A 1 105 ? -17.672 0.852 13.352 1 43.28 105 THR A O 1
ATOM 823 N N . ARG A 1 106 ? -17.984 0.936 15.398 1 39.44 106 ARG A N 1
ATOM 824 C CA . ARG A 1 106 ? -18.828 -0.252 15.547 1 39.44 106 ARG A CA 1
ATOM 825 C C . ARG A 1 106 ? -20.203 -0.034 14.93 1 39.44 106 ARG A C 1
ATOM 827 O O . ARG A 1 106 ? -21.141 0.348 15.625 1 39.44 106 ARG A O 1
ATOM 834 N N . LYS A 1 107 ? -20.5 0.973 14.008 1 38.91 107 LYS A N 1
ATOM 835 C CA . LYS A 1 107 ? -21.938 0.77 13.797 1 38.91 107 LYS A CA 1
ATOM 836 C C . LYS A 1 107 ? -22.234 -0.682 13.438 1 38.91 107 LYS A C 1
ATOM 838 O O . LYS A 1 107 ? -21.547 -1.281 12.617 1 38.91 107 LYS A O 1
ATOM 843 N N . THR A 1 108 ? -23.062 -1.434 14.328 1 38.19 108 THR A N 1
ATOM 844 C CA . THR A 1 108 ? -23.688 -2.744 14.203 1 38.19 108 THR A CA 1
ATOM 845 C C . THR A 1 108 ? -24.141 -2.99 12.758 1 38.19 108 THR A C 1
ATOM 847 O O . THR A 1 108 ? -25.156 -2.461 12.32 1 38.19 108 THR A O 1
ATOM 850 N N . ARG A 1 109 ? -23.391 -2.709 11.734 1 37.78 109 ARG A N 1
ATOM 851 C CA . ARG A 1 109 ? -24.016 -3.014 10.453 1 37.78 109 ARG A CA 1
ATOM 852 C C . ARG A 1 109 ? -24.625 -4.414 10.453 1 37.78 109 ARG A C 1
ATOM 854 O O . ARG A 1 109 ? -24.016 -5.352 10.992 1 37.78 109 ARG A O 1
ATOM 861 N N . SER A 1 110 ? -26.031 -4.418 10.32 1 34.03 110 SER A N 1
ATOM 862 C CA . SER A 1 110 ? -26.875 -5.582 10.055 1 34.03 110 SER A CA 1
ATOM 863 C C . SER A 1 110 ? -26.156 -6.586 9.164 1 34.03 110 SER A C 1
ATOM 865 O O . SER A 1 110 ? -25.25 -6.223 8.414 1 34.03 110 SER A O 1
ATOM 867 N N . ALA A 1 111 ? -26.5 -7.852 9.258 1 31.52 111 ALA A N 1
ATOM 868 C CA . ALA A 1 111 ? -26.203 -9.164 8.68 1 31.52 111 ALA A CA 1
ATOM 869 C C . ALA A 1 111 ? -26.219 -9.109 7.16 1 31.52 111 ALA A C 1
ATOM 871 O O . ALA A 1 111 ? -27.25 -9.367 6.531 1 31.52 111 ALA A O 1
ATOM 872 N N . GLU A 1 112 ? -25.844 -8.016 6.555 1 35.41 112 GLU A N 1
ATOM 873 C CA . GLU A 1 112 ? -25.953 -8.375 5.145 1 35.41 112 GLU A CA 1
ATOM 874 C C . GLU A 1 112 ? -25.047 -9.547 4.797 1 35.41 112 GLU A C 1
ATOM 876 O O . GLU A 1 112 ? -23.844 -9.508 5.07 1 35.41 112 GLU A O 1
ATOM 881 N N . THR A 1 113 ? -25.594 -10.719 4.898 1 32.22 113 THR A N 1
ATOM 882 C CA . THR A 1 113 ? -25.062 -11.945 4.312 1 32.22 113 THR A CA 1
ATOM 883 C C . THR A 1 113 ? -24.391 -11.664 2.971 1 32.22 113 THR A C 1
ATOM 885 O O . THR A 1 113 ? -25.078 -11.523 1.951 1 32.22 113 THR A O 1
ATOM 888 N N . LYS A 1 114 ? -23.672 -10.703 2.838 1 36.59 114 LYS A N 1
ATOM 889 C CA . LYS A 1 114 ? -23.062 -10.82 1.516 1 36.59 114 LYS A CA 1
ATOM 890 C C . LYS A 1 114 ? -22.562 -12.242 1.273 1 36.59 114 LYS A C 1
ATOM 892 O O . LYS A 1 114 ? -21.75 -12.758 2.051 1 36.59 114 LYS A O 1
ATOM 897 N N . ARG A 1 115 ? -23.406 -13.102 0.681 1 30.69 115 ARG A N 1
ATOM 898 C CA . ARG A 1 115 ? -23.172 -14.422 0.106 1 30.69 115 ARG A CA 1
ATOM 899 C C . ARG A 1 115 ? -21.812 -14.508 -0.565 1 30.69 115 ARG A C 1
ATOM 901 O O . ARG A 1 115 ? -21.609 -13.961 -1.654 1 30.69 115 ARG A O 1
ATOM 908 N N . CYS A 1 116 ? -20.828 -14.078 0.182 1 36.47 116 CYS A N 1
ATOM 909 C CA . CYS A 1 116 ? -19.562 -14.32 -0.521 1 36.47 116 CYS A CA 1
ATOM 910 C C . CYS A 1 116 ? -19.625 -15.617 -1.312 1 36.47 116 CYS A C 1
ATOM 912 O O . CYS A 1 116 ? -19 -15.734 -2.371 1 36.47 116 CYS A O 1
ATOM 914 N N . CYS A 1 117 ? -19.781 -16.641 -0.511 1 37.28 117 CYS A N 1
ATOM 915 C CA . CYS A 1 117 ? -19.719 -17.969 -1.136 1 37.28 117 CYS A CA 1
ATOM 916 C C . CYS A 1 117 ? -21.047 -18.344 -1.763 1 37.28 117 CYS A C 1
ATOM 918 O O . CYS A 1 117 ? -22.062 -18.453 -1.065 1 37.28 117 CYS A O 1
ATOM 920 N N . PRO A 1 118 ? -21.406 -17.734 -2.92 1 36.62 118 PRO A N 1
ATOM 921 C CA . PRO A 1 118 ? -22.625 -18.328 -3.482 1 36.62 118 PRO A CA 1
ATOM 922 C C . PRO A 1 118 ? -22.75 -19.828 -3.197 1 36.62 118 PRO A C 1
ATOM 924 O O . PRO A 1 118 ? -21.75 -20.547 -3.273 1 36.62 118 PRO A O 1
ATOM 927 N N . SER A 1 119 ? -23.578 -20.156 -2.277 1 33.78 119 SER A N 1
ATOM 928 C CA . SER A 1 119 ? -24.031 -21.531 -2.246 1 33.78 119 SER A CA 1
ATOM 929 C C . SER A 1 119 ? -24.344 -22.047 -3.648 1 33.78 119 SER A C 1
ATOM 931 O O . SER A 1 119 ? -24.859 -21.312 -4.488 1 33.78 119 SER A O 1
ATOM 933 N N . LEU A 1 120 ? -23.641 -23.062 -4.121 1 33.5 120 LEU A N 1
ATOM 934 C CA . LEU A 1 120 ? -24.094 -23.984 -5.168 1 33.5 120 LEU A CA 1
ATOM 935 C C . LEU A 1 120 ? -25.547 -24.375 -4.949 1 33.5 120 LEU A C 1
ATOM 937 O O . LEU A 1 120 ? -25.875 -25.062 -3.98 1 33.5 120 LEU A O 1
ATOM 941 N N . ASN A 1 121 ? -26.516 -23.438 -4.988 1 28.38 121 ASN A N 1
ATOM 942 C CA . ASN A 1 121 ? -27.859 -24 -5.152 1 28.38 121 ASN A CA 1
ATOM 943 C C . ASN A 1 121 ? -27.875 -25.062 -6.25 1 28.38 121 ASN A C 1
ATOM 945 O O . ASN A 1 121 ? -27.531 -24.781 -7.398 1 28.38 121 ASN A O 1
ATOM 949 N N . ASN A 1 122 ? -27.828 -26.422 -5.754 1 21.84 122 ASN A N 1
ATOM 950 C CA . ASN A 1 122 ? -28.719 -27.391 -6.387 1 21.84 122 ASN A CA 1
ATOM 951 C C . ASN A 1 122 ? -30.188 -27 -6.219 1 21.84 122 ASN A C 1
ATOM 953 O O . ASN A 1 122 ? -30.609 -26.609 -5.129 1 21.84 122 ASN A O 1
ATOM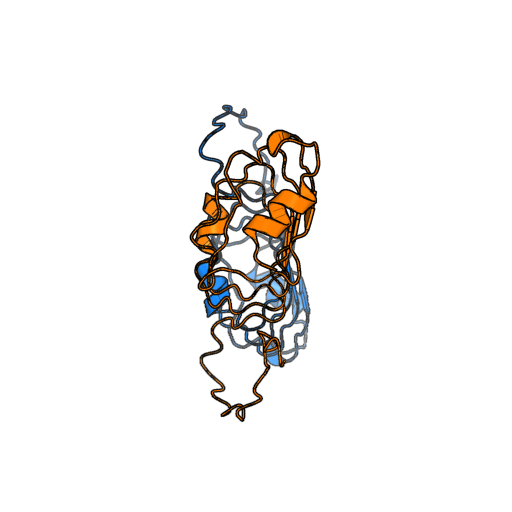 957 N N . MET B 1 1 ? 12.984 23.188 2.338 1 87.5 1 MET B N 1
ATOM 958 C CA . MET B 1 1 ? 12.125 23.672 3.422 1 87.5 1 MET B CA 1
ATOM 959 C C . MET B 1 1 ? 11.688 22.516 4.312 1 87.5 1 MET B C 1
ATOM 961 O O . MET B 1 1 ? 11.57 21.375 3.854 1 87.5 1 MET B O 1
ATOM 965 N N . ASP B 1 2 ? 11.539 22.953 5.629 1 94 2 ASP B N 1
ATOM 966 C CA . ASP B 1 2 ? 11.125 21.938 6.594 1 94 2 ASP B CA 1
ATOM 967 C C . ASP B 1 2 ? 9.633 21.641 6.465 1 94 2 ASP B C 1
ATOM 969 O O . ASP B 1 2 ? 8.844 22.516 6.113 1 94 2 ASP B O 1
ATOM 973 N N . MET B 1 3 ? 9.227 20.406 6.73 1 96.06 3 MET B N 1
ATOM 974 C CA . MET B 1 3 ? 7.859 19.922 6.535 1 96.06 3 MET B CA 1
ATOM 975 C C . MET B 1 3 ? 6.871 20.75 7.355 1 96.06 3 MET B C 1
ATOM 977 O O . MET B 1 3 ? 5.801 21.109 6.863 1 96.06 3 MET B O 1
ATOM 981 N N . LYS B 1 4 ? 7.211 21.125 8.562 1 94.75 4 LYS B N 1
ATOM 982 C CA . LYS B 1 4 ? 6.324 21.906 9.43 1 94.75 4 LYS B CA 1
ATOM 983 C C . LYS B 1 4 ? 6.016 23.266 8.828 1 94.75 4 LYS B C 1
ATOM 985 O O . LYS B 1 4 ? 4.863 23.703 8.82 1 94.75 4 LYS B O 1
ATOM 990 N N . LYS B 1 5 ? 7.023 23.906 8.438 1 95.5 5 LYS B N 1
ATOM 991 C CA . LYS B 1 5 ? 6.855 25.203 7.801 1 95.5 5 LYS B CA 1
ATOM 992 C C . LYS B 1 5 ? 6.012 25.094 6.539 1 95.5 5 LYS B C 1
ATOM 994 O O . LYS B 1 5 ? 5.172 25.953 6.27 1 95.5 5 LYS B O 1
ATOM 999 N N . ARG B 1 6 ? 6.266 24.062 5.777 1 96.69 6 ARG B N 1
ATOM 1000 C CA . ARG B 1 6 ? 5.516 23.828 4.547 1 96.69 6 ARG B CA 1
ATOM 1001 C C . ARG B 1 6 ? 4.027 23.656 4.836 1 96.69 6 ARG B C 1
ATOM 1003 O O . ARG B 1 6 ? 3.184 24.203 4.125 1 96.69 6 ARG B O 1
ATOM 1010 N N . ILE B 1 7 ? 3.736 22.891 5.883 1 97 7 ILE B N 1
ATOM 1011 C CA . ILE B 1 7 ? 2.346 22.672 6.258 1 97 7 ILE B CA 1
ATOM 1012 C C . ILE B 1 7 ? 1.688 24 6.617 1 97 7 ILE B C 1
ATOM 1014 O O . ILE B 1 7 ? 0.552 24.266 6.215 1 97 7 ILE B O 1
ATOM 1018 N N . HIS B 1 8 ? 2.412 24.859 7.324 1 95.38 8 HIS B N 1
ATOM 1019 C CA . HIS B 1 8 ? 1.905 26.172 7.672 1 95.38 8 HIS B CA 1
ATOM 1020 C C . HIS B 1 8 ? 1.596 26.984 6.422 1 95.38 8 HIS B C 1
ATOM 1022 O O . HIS B 1 8 ? 0.544 27.625 6.336 1 95.38 8 HIS B O 1
ATOM 1028 N N . LEU B 1 9 ? 2.492 26.922 5.543 1 95.88 9 LEU B N 1
ATOM 1029 C CA . LEU B 1 9 ? 2.32 27.672 4.301 1 95.88 9 LEU B CA 1
ATOM 1030 C C . LEU B 1 9 ? 1.127 27.141 3.512 1 95.88 9 LEU B C 1
ATOM 1032 O O . LEU B 1 9 ? 0.36 27.922 2.945 1 95.88 9 LEU B O 1
ATOM 1036 N N . GLU B 1 10 ? 0.949 25.75 3.453 1 94.81 10 GLU B N 1
ATOM 1037 C CA . GLU B 1 10 ? -0.138 25.125 2.697 1 94.81 10 GLU B CA 1
ATOM 1038 C C . GLU B 1 10 ? -1.493 25.438 3.326 1 94.81 10 GLU B C 1
ATOM 1040 O O . GLU B 1 10 ? -2.51 25.484 2.631 1 94.81 10 GLU B O 1
ATOM 1045 N N . LEU B 1 11 ? -1.591 25.625 4.547 1 95.19 11 LEU B N 1
ATOM 1046 C CA . LEU B 1 11 ? -2.842 25.906 5.242 1 95.19 11 LEU B CA 1
ATOM 1047 C C . LEU B 1 11 ? -3.312 27.328 4.961 1 95.19 11 LEU B C 1
ATOM 1049 O O . LEU B 1 11 ? -4.512 27.578 4.793 1 95.19 11 LEU B O 1
ATOM 1053 N N . ARG B 1 12 ? -2.432 28.281 4.781 1 92.19 12 ARG B N 1
ATOM 1054 C CA . ARG B 1 12 ? -2.771 29.688 4.57 1 92.19 12 ARG B CA 1
ATOM 1055 C C . ARG B 1 12 ? -3.74 30.188 5.637 1 92.19 12 ARG B C 1
ATOM 1057 O O . ARG B 1 12 ? -3.375 30.297 6.809 1 92.19 12 ARG B O 1
ATOM 1064 N N . ASN B 1 13 ? -5.047 30.375 5.285 1 92.25 13 ASN B N 1
ATOM 1065 C CA . ASN B 1 13 ? -6.055 30.844 6.227 1 92.25 13 ASN B CA 1
ATOM 1066 C C . ASN B 1 13 ? -7.055 29.75 6.574 1 92.25 13 ASN B C 1
ATOM 1068 O O . ASN B 1 13 ? -8.148 30.031 7.07 1 92.25 13 ASN B O 1
ATOM 1072 N N . ARG B 1 14 ? -6.625 28.547 6.363 1 96.12 14 ARG B N 1
ATOM 1073 C CA . ARG B 1 14 ? -7.512 27.422 6.648 1 96.12 14 ARG B CA 1
ATOM 1074 C C . ARG B 1 14 ? -7.078 26.688 7.914 1 96.12 14 ARG B C 1
ATOM 1076 O O . ARG B 1 14 ? -5.949 26.859 8.383 1 96.12 14 ARG B O 1
ATOM 1083 N N . THR B 1 15 ? -8.031 25.969 8.484 1 97 15 THR B N 1
ATOM 1084 C CA . THR B 1 15 ? -7.742 25.078 9.602 1 97 15 THR B CA 1
ATOM 1085 C C . THR B 1 15 ? -7.504 23.656 9.102 1 97 15 THR B C 1
ATOM 1087 O O . THR B 1 15 ? -7.957 23.281 8.023 1 97 15 THR B O 1
ATOM 1090 N N . PRO B 1 16 ? -6.754 22.859 9.898 1 97.69 16 PRO B N 1
ATOM 1091 C CA . PRO B 1 16 ? -6.477 21.484 9.5 1 97.69 16 PRO B CA 1
ATOM 1092 C C . PRO B 1 16 ? -7.742 20.703 9.172 1 97.69 16 PRO B C 1
ATOM 1094 O O . PRO B 1 16 ? -7.75 19.891 8.234 1 97.69 16 PRO B O 1
ATOM 1097 N N . SER B 1 17 ? -8.828 21 9.836 1 97.88 17 SER B N 1
ATOM 1098 C CA . SER B 1 17 ? -10.07 20.266 9.641 1 97.88 17 SER B CA 1
ATOM 1099 C C . SER B 1 17 ? -10.703 20.594 8.289 1 97.88 17 SER B C 1
ATOM 1101 O O . SER B 1 17 ? -11.562 19.859 7.805 1 97.88 17 SER B O 1
ATOM 1103 N N . ASP B 1 18 ? -10.219 21.641 7.645 1 97.56 18 ASP B N 1
ATOM 1104 C CA . ASP B 1 18 ? -10.781 22.047 6.363 1 97.56 18 ASP B CA 1
ATOM 1105 C C . ASP B 1 18 ? -10.039 21.406 5.199 1 97.56 18 ASP B C 1
ATOM 1107 O O . ASP B 1 18 ? -10.477 21.484 4.055 1 97.56 18 ASP B O 1
ATOM 1111 N N . VAL B 1 19 ? -8.945 20.859 5.504 1 98.12 19 VAL B N 1
ATOM 1112 C CA . VAL B 1 19 ? -8.039 20.406 4.453 1 98.12 19 VAL B CA 1
ATOM 1113 C C . VAL B 1 19 ? -8.453 19.016 3.967 1 98.12 19 VAL B C 1
ATOM 1115 O O . VAL B 1 19 ? -8.633 18.109 4.773 1 98.12 19 VAL B O 1
ATOM 1118 N N . ARG B 1 20 ? -8.625 18.844 2.629 1 98.44 20 ARG B N 1
ATOM 1119 C CA . ARG B 1 20 ? -8.992 17.562 2.041 1 98.44 20 ARG B CA 1
ATOM 1120 C C . ARG B 1 20 ? -7.816 16.938 1.289 1 98.44 20 ARG B C 1
ATOM 1122 O O . ARG B 1 20 ? -7.742 15.719 1.133 1 98.44 20 ARG B O 1
ATOM 1129 N N . GLU B 1 21 ? -7.074 17.766 0.744 1 98.5 21 GLU B N 1
ATOM 1130 C CA . GLU B 1 21 ? -5.875 17.359 0.019 1 98.5 21 GLU B CA 1
ATOM 1131 C C . GLU B 1 21 ? -4.648 18.125 0.512 1 98.5 21 GLU B C 1
ATOM 1133 O O . GLU B 1 21 ? -4.688 19.344 0.663 1 98.5 21 GLU B O 1
ATOM 1138 N N . LEU B 1 22 ? -3.57 17.438 0.742 1 98.38 22 LEU B N 1
ATOM 1139 C CA . LEU B 1 22 ? -2.336 18.062 1.213 1 98.38 22 LEU B CA 1
ATOM 1140 C C . LEU B 1 22 ? -1.128 17.5 0.471 1 98.38 22 LEU B C 1
ATOM 1142 O O . LEU B 1 22 ? -0.902 16.281 0.47 1 98.38 22 LEU B O 1
ATOM 1146 N N . VAL B 1 23 ? -0.411 18.328 -0.163 1 98.06 23 VAL B N 1
ATOM 1147 C CA . VAL B 1 23 ? 0.773 17.938 -0.921 1 98.06 23 VAL B CA 1
ATOM 1148 C C . VAL B 1 23 ? 2.021 18.531 -0.27 1 98.06 23 VAL B C 1
ATOM 1150 O O . VAL B 1 23 ? 2.184 19.75 -0.214 1 98.06 23 VAL B O 1
ATOM 1153 N N . LEU B 1 24 ? 2.914 17.688 0.196 1 97.75 24 LEU B N 1
ATOM 1154 C CA . LEU B 1 24 ? 4.125 18.109 0.888 1 97.75 24 LEU B CA 1
ATOM 1155 C C . LEU B 1 24 ? 5.371 17.594 0.178 1 97.75 24 LEU B C 1
ATOM 1157 O O . LEU B 1 24 ? 6.387 17.312 0.82 1 97.75 24 LEU B O 1
ATOM 1161 N N . ASP B 1 25 ? 5.258 17.453 -1.069 1 97.62 25 ASP B N 1
ATOM 1162 C CA . ASP B 1 25 ? 6.348 16.891 -1.856 1 97.62 25 ASP B CA 1
ATOM 1163 C C . ASP B 1 25 ? 7.602 17.75 -1.771 1 97.62 25 ASP B C 1
ATOM 1165 O O . ASP B 1 25 ? 7.508 18.969 -1.646 1 97.62 25 ASP B O 1
ATOM 1169 N N . ASN B 1 26 ? 8.719 17.141 -1.801 1 96.38 26 ASN B N 1
ATOM 1170 C CA . ASN B 1 26 ? 10.031 17.75 -1.954 1 96.38 26 ASN B CA 1
ATOM 1171 C C . ASN B 1 26 ? 10.398 18.594 -0.743 1 96.38 26 ASN B C 1
ATOM 1173 O O . ASN B 1 26 ? 11.297 19.438 -0.82 1 96.38 26 ASN B O 1
ATOM 1177 N N . CYS B 1 27 ? 9.664 18.484 0.307 1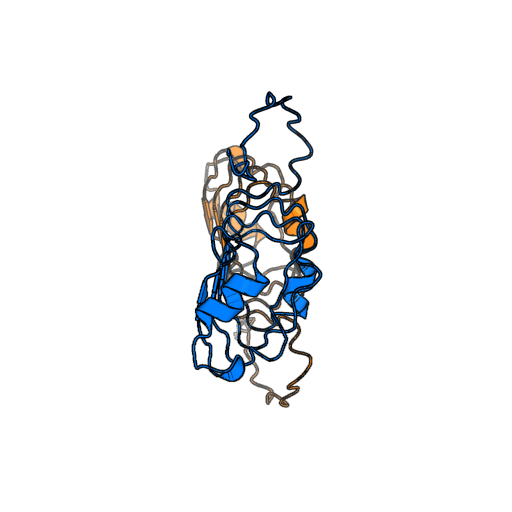 94.44 27 CYS B N 1
ATOM 1178 C CA . CYS B 1 27 ? 10.141 19.047 1.559 1 94.44 27 CYS B CA 1
ATOM 1179 C C . CYS B 1 27 ? 10.977 18.047 2.336 1 94.44 27 CYS B C 1
ATOM 1181 O O . CYS B 1 27 ? 11.086 16.875 1.938 1 94.44 27 CYS B O 1
ATOM 1183 N N . ARG B 1 28 ? 11.641 18.547 3.373 1 93.69 28 ARG B N 1
ATOM 1184 C CA . ARG B 1 28 ? 12.531 17.641 4.094 1 93.69 28 ARG B CA 1
ATOM 1185 C C . ARG B 1 28 ? 11.922 17.234 5.43 1 93.69 28 ARG B C 1
ATOM 1187 O O . ARG B 1 28 ? 11.414 18.078 6.176 1 93.69 28 ARG B O 1
ATOM 1194 N N . SER B 1 29 ? 11.891 15.93 5.598 1 94.5 29 SER B N 1
ATOM 1195 C CA . SER B 1 29 ? 11.5 15.414 6.906 1 94.5 29 SER B CA 1
ATOM 1196 C C . SER B 1 29 ? 12.594 15.656 7.941 1 94.5 29 SER B C 1
ATOM 1198 O O . SER B 1 29 ? 13.719 16.016 7.598 1 94.5 29 SER B O 1
ATOM 1200 N N . ASN B 1 30 ? 12.195 15.594 9.188 1 92.62 30 ASN B N 1
ATOM 1201 C CA . ASN B 1 30 ? 13.156 15.648 10.281 1 92.62 30 ASN B 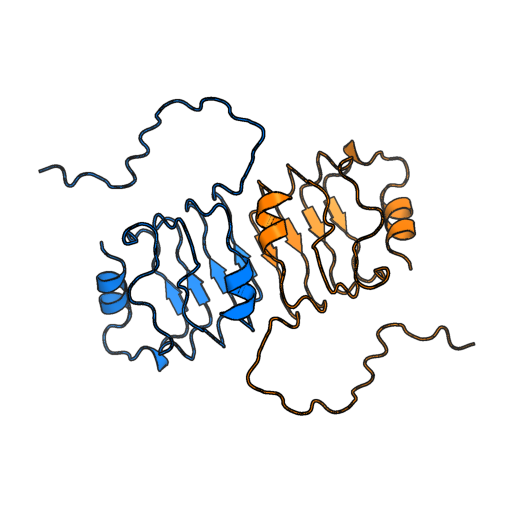CA 1
ATOM 1202 C C . ASN B 1 30 ? 13.539 14.258 10.766 1 92.62 30 ASN B C 1
ATOM 1204 O O . ASN B 1 30 ? 12.711 13.547 11.336 1 92.62 30 ASN B O 1
ATOM 1208 N N . GLU B 1 31 ? 14.82 13.922 10.539 1 94.88 31 GLU B N 1
ATOM 1209 C CA . GLU B 1 31 ? 15.328 12.617 10.938 1 94.88 31 GLU B CA 1
ATOM 1210 C C . GLU B 1 31 ? 14.508 11.484 10.312 1 94.88 31 GLU B C 1
ATOM 1212 O O . GLU B 1 31 ? 14.266 10.461 10.953 1 94.88 31 GLU B O 1
ATOM 1217 N N . GLY B 1 32 ? 13.906 11.719 9.219 1 96.5 32 GLY B N 1
ATOM 1218 C CA . GLY B 1 32 ? 13.203 10.68 8.484 1 96.5 32 GLY B CA 1
ATOM 1219 C C . GLY B 1 32 ? 11.789 10.453 8.984 1 96.5 32 GLY B C 1
ATOM 1220 O O . GLY B 1 32 ? 11.18 9.43 8.688 1 96.5 32 GLY B O 1
ATOM 1221 N N . LYS B 1 33 ? 11.32 11.383 9.734 1 96 33 LYS B N 1
ATOM 1222 C CA . LYS B 1 33 ? 9.992 11.242 10.32 1 96 33 LYS B CA 1
ATOM 1223 C C . LYS B 1 33 ? 9.055 12.352 9.836 1 96 33 LYS B C 1
ATOM 1225 O O . LYS B 1 33 ? 9.516 13.414 9.422 1 96 33 LYS B O 1
ATOM 1230 N N . ILE B 1 34 ? 7.762 12.094 9.883 1 96.06 34 ILE B N 1
ATOM 1231 C CA . ILE B 1 34 ? 6.746 13.07 9.508 1 96.06 34 ILE B CA 1
ATOM 1232 C C . ILE B 1 34 ? 6.582 14.094 10.633 1 96.06 34 ILE B C 1
ATOM 1234 O O . ILE B 1 34 ? 6.449 13.727 11.805 1 96.06 34 ILE B O 1
ATOM 1238 N N . GLU B 1 35 ? 6.652 15.359 10.242 1 94.88 35 GLU B N 1
ATOM 1239 C CA . GLU B 1 35 ? 6.5 16.438 11.227 1 94.88 35 GLU B CA 1
ATOM 1240 C C . GLU B 1 35 ? 5.379 17.391 10.82 1 94.88 35 GLU B C 1
ATOM 1242 O O . GLU B 1 35 ? 5.227 17.719 9.641 1 94.88 35 GLU B O 1
ATOM 1247 N N . GLY B 1 36 ? 4.605 17.812 11.922 1 94.62 36 GLY B N 1
ATOM 1248 C CA . GLY B 1 36 ? 3.605 18.844 11.703 1 94.62 36 GLY B CA 1
ATOM 1249 C C . GLY B 1 36 ? 2.227 18.297 11.406 1 94.62 36 GLY B C 1
ATOM 1250 O O . GLY B 1 36 ? 1.216 18.938 11.695 1 94.62 36 GLY B O 1
ATOM 1251 N N . LEU B 1 37 ? 2.158 17.109 10.805 1 96.44 37 LEU B N 1
ATOM 1252 C CA . LEU B 1 37 ? 0.868 16.484 10.555 1 96.44 37 LEU B CA 1
ATOM 1253 C C . LEU B 1 37 ? 0.25 15.984 11.859 1 96.44 37 LEU B C 1
ATOM 1255 O O . LEU B 1 37 ? 0.938 15.383 12.688 1 96.44 37 LEU B O 1
ATOM 1259 N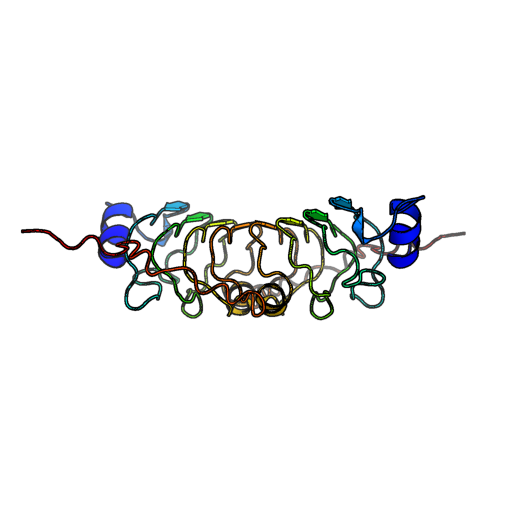 N . THR B 1 38 ? -0.978 16.297 12.055 1 96.5 38 THR B N 1
ATOM 1260 C CA . THR B 1 38 ? -1.661 15.906 13.281 1 96.5 38 THR B CA 1
ATOM 1261 C C . THR B 1 38 ? -3.023 15.289 12.969 1 96.5 38 THR B C 1
ATOM 1263 O O . THR B 1 38 ? -3.473 15.312 11.82 1 96.5 38 THR B O 1
ATOM 1266 N N . ALA B 1 39 ? -3.629 14.742 14.086 1 97.5 39 ALA B N 1
ATOM 1267 C CA . ALA B 1 39 ? -4.941 14.117 13.945 1 97.5 39 ALA B CA 1
ATOM 1268 C C . ALA B 1 39 ? -6.023 15.164 13.711 1 97.5 39 ALA B C 1
ATOM 1270 O O . ALA B 1 39 ? -7.184 14.82 13.461 1 97.5 39 ALA B O 1
ATOM 1271 N N . GLU B 1 40 ? -5.672 16.453 13.703 1 97.62 40 GLU B N 1
ATOM 1272 C CA . GLU B 1 40 ? -6.629 17.531 13.445 1 97.62 40 GLU B CA 1
ATOM 1273 C C . GLU B 1 40 ? -7.031 17.578 11.977 1 97.62 40 GLU B C 1
ATOM 1275 O O . GLU B 1 40 ? -8.016 18.219 11.609 1 97.62 40 GLU B O 1
ATOM 1280 N N . PHE B 1 41 ? -6.258 16.906 11.148 1 98.12 41 PHE B N 1
ATOM 1281 C CA . PHE B 1 41 ? -6.602 16.812 9.742 1 98.12 41 PHE B CA 1
ATOM 1282 C C . PHE B 1 41 ? -7.66 15.734 9.508 1 98.12 41 PHE B C 1
ATOM 1284 O O . PHE B 1 41 ? -7.445 14.797 8.742 1 98.12 41 PHE B O 1
ATOM 1291 N N . ILE B 1 42 ? -8.844 15.984 10.023 1 97.81 42 ILE B N 1
ATOM 1292 C CA . ILE B 1 42 ? -9.859 14.953 10.156 1 97.81 42 ILE B CA 1
ATOM 1293 C C . ILE B 1 42 ? -10.492 14.68 8.797 1 97.81 42 ILE B C 1
ATOM 1295 O O . ILE B 1 42 ? -11.008 13.586 8.547 1 97.81 42 ILE B O 1
ATOM 1299 N N . ASN B 1 43 ? -10.445 15.586 7.867 1 98.12 43 ASN B N 1
ATOM 1300 C CA . ASN B 1 43 ? -11.125 15.422 6.586 1 98.12 43 ASN B CA 1
ATOM 1301 C C . ASN B 1 43 ? -10.133 15.188 5.453 1 98.12 43 ASN B C 1
ATOM 1303 O O . ASN B 1 43 ? -10.508 15.211 4.277 1 98.12 43 ASN B O 1
ATOM 1307 N N . LEU B 1 44 ? -8.883 14.945 5.82 1 98.62 44 LEU B N 1
ATOM 1308 C CA . LEU B 1 44 ? -7.859 14.727 4.797 1 98.62 44 LEU B CA 1
ATOM 1309 C C . LEU B 1 44 ? -8.133 13.453 4.012 1 98.62 44 LEU B C 1
ATOM 1311 O O . LEU B 1 44 ? -8.305 12.383 4.598 1 98.62 44 LEU B O 1
ATOM 1315 N N . GLU B 1 45 ? -8.195 13.547 2.668 1 98.62 45 GLU B N 1
ATOM 1316 C CA . GLU B 1 45 ? -8.516 12.414 1.805 1 98.62 45 GLU B CA 1
ATOM 1317 C C . GLU B 1 45 ? -7.305 12 0.97 1 98.62 45 GLU B C 1
ATOM 1319 O O . GLU B 1 45 ? -7.199 10.852 0.545 1 98.62 45 GLU B O 1
ATOM 1324 N N . PHE B 1 46 ? -6.531 12.945 0.676 1 98.81 46 PHE B N 1
ATOM 1325 C CA . PHE B 1 46 ? -5.348 12.727 -0.149 1 98.81 46 PHE B CA 1
ATOM 1326 C C . PHE B 1 46 ? -4.117 13.359 0.491 1 98.81 46 PHE B C 1
ATOM 1328 O O . PHE B 1 46 ? -4.133 14.539 0.847 1 98.81 46 PHE B O 1
ATOM 1335 N N . LEU B 1 47 ? -3.02 12.57 0.64 1 98.81 47 LEU B N 1
ATOM 1336 C CA . LEU B 1 47 ? -1.746 13.047 1.166 1 98.81 47 LEU B CA 1
ATOM 1337 C C . LEU B 1 47 ? -0.591 12.633 0.263 1 98.81 47 LEU B C 1
ATOM 1339 O O . LEU B 1 47 ? -0.498 11.461 -0.131 1 98.81 47 LEU B O 1
ATOM 1343 N N . SER B 1 48 ? 0.19 13.625 -0.078 1 98.69 48 SER B N 1
ATOM 1344 C CA . SER B 1 48 ? 1.369 13.312 -0.878 1 98.69 48 SER B CA 1
ATOM 1345 C C . SER B 1 48 ? 2.65 13.719 -0.155 1 98.69 48 SER B C 1
ATOM 1347 O O . SER B 1 48 ? 2.803 14.867 0.25 1 98.69 48 SER B O 1
ATOM 1349 N N . LEU B 1 49 ? 3.541 12.766 0.055 1 98.25 49 LEU B N 1
ATOM 1350 C CA . LEU B 1 49 ? 4.855 12.93 0.667 1 98.25 49 LEU B CA 1
ATOM 1351 C C . LEU B 1 49 ? 5.949 12.391 -0.247 1 98.25 49 LEU B C 1
ATOM 1353 O O . LEU B 1 49 ? 6.797 11.609 0.187 1 98.25 49 LEU B O 1
ATOM 1357 N N . ILE B 1 50 ? 5.922 12.789 -1.413 1 97.56 50 ILE B N 1
ATOM 1358 C CA . ILE B 1 50 ? 6.879 12.281 -2.395 1 97.56 50 ILE B CA 1
ATOM 1359 C C . ILE B 1 50 ? 8.234 12.953 -2.186 1 97.56 50 ILE B C 1
ATOM 1361 O O . ILE B 1 50 ? 8.312 14.164 -1.987 1 97.56 50 ILE B O 1
ATOM 1365 N N . ASN B 1 51 ? 9.312 12.195 -2.166 1 96.62 51 ASN B N 1
ATOM 1366 C CA . ASN B 1 51 ? 10.695 12.672 -2.092 1 96.62 51 ASN B CA 1
ATOM 1367 C C . ASN B 1 51 ? 10.891 13.633 -0.93 1 96.62 51 ASN B C 1
ATOM 1369 O O . ASN B 1 51 ? 11.367 14.758 -1.124 1 96.62 51 ASN B O 1
ATOM 1373 N N . VAL B 1 52 ? 10.641 13.133 0.298 1 97.19 52 VAL B N 1
ATOM 1374 C CA . VAL B 1 52 ? 10.781 13.977 1.479 1 97.19 52 VAL B CA 1
ATOM 1375 C C . VAL B 1 52 ? 11.781 13.352 2.447 1 97.19 52 VAL B C 1
ATOM 1377 O O . VAL B 1 52 ? 11.867 13.75 3.609 1 97.19 52 VAL B O 1
ATOM 1380 N N . CYS B 1 53 ? 12.398 12.328 2.045 1 96 53 CYS B N 1
ATOM 1381 C CA . CYS B 1 53 ? 13.461 11.641 2.773 1 96 53 CYS B CA 1
ATOM 1382 C C . CYS B 1 53 ? 12.898 10.891 3.98 1 96 53 CYS B C 1
ATOM 1384 O O . CYS B 1 53 ? 13.5 10.898 5.055 1 96 53 CYS B O 1
ATOM 1386 N N . LEU B 1 54 ? 11.758 10.258 3.764 1 97.06 54 LEU B N 1
ATOM 1387 C CA . LEU B 1 54 ? 11.18 9.461 4.84 1 97.06 54 LEU B CA 1
ATOM 1388 C C . LEU B 1 54 ? 11.906 8.133 4.988 1 97.06 54 LEU B C 1
ATOM 1390 O O . LEU B 1 54 ? 12.266 7.5 3.99 1 97.06 54 LEU B O 1
ATOM 1394 N N . ILE B 1 55 ? 12.164 7.789 6.191 1 95.75 55 ILE B N 1
ATOM 1395 C CA . ILE B 1 55 ? 12.688 6.469 6.52 1 95.75 55 ILE B CA 1
ATOM 1396 C C . ILE B 1 55 ? 11.578 5.59 7.082 1 95.75 55 ILE B C 1
ATOM 1398 O O . ILE B 1 55 ? 11.562 4.375 6.859 1 95.75 55 ILE B O 1
ATOM 1402 N N . SER B 1 56 ? 10.68 6.273 7.715 1 94.75 56 SER B N 1
ATOM 1403 C CA . SER B 1 56 ? 9.602 5.559 8.391 1 94.75 56 SER B CA 1
ATOM 1404 C C . SER B 1 56 ? 8.312 6.367 8.383 1 94.75 56 SER B C 1
ATOM 1406 O O . SER B 1 56 ? 8.344 7.602 8.328 1 94.75 56 SER B O 1
ATOM 1408 N N . VAL B 1 57 ? 7.207 5.539 8.469 1 96.06 57 VAL B N 1
ATOM 1409 C CA . VAL B 1 57 ? 5.902 6.184 8.602 1 96.06 57 VAL B CA 1
ATOM 1410 C C . VAL B 1 57 ? 5.273 5.809 9.938 1 96.06 57 VAL B C 1
ATOM 1412 O O . VAL B 1 57 ? 4.059 5.926 10.117 1 96.06 57 VAL B O 1
ATOM 1415 N N . SER B 1 58 ? 6.055 5.395 10.844 1 94.81 58 SER B N 1
ATOM 1416 C CA . SER B 1 58 ? 5.574 4.863 12.117 1 94.81 58 SER B CA 1
ATOM 1417 C C . SER B 1 58 ? 4.871 5.941 12.938 1 94.81 58 SER B C 1
ATOM 1419 O O . SER B 1 58 ? 4.035 5.633 13.789 1 94.81 58 SER B O 1
ATOM 1421 N N . ASN B 1 59 ? 5.176 7.133 12.75 1 95.75 59 ASN B N 1
ATOM 1422 C CA . ASN B 1 59 ? 4.594 8.195 13.555 1 95.75 59 ASN B CA 1
ATOM 1423 C C . ASN B 1 59 ? 3.457 8.906 12.82 1 95.75 59 ASN B C 1
ATOM 1425 O O . ASN B 1 59 ? 3.098 10.031 13.164 1 95.75 59 ASN B O 1
ATOM 1429 N N . LEU B 1 60 ? 2.867 8.359 11.812 1 96.75 60 LEU B N 1
ATOM 1430 C CA . LEU B 1 60 ? 1.681 8.875 11.133 1 96.75 60 LEU B CA 1
ATOM 1431 C C . LEU B 1 60 ? 0.514 9 12.109 1 96.75 60 LEU B C 1
ATOM 1433 O O . LEU B 1 60 ? 0.246 8.086 12.891 1 96.75 60 LEU B O 1
ATOM 1437 N N . PRO B 1 61 ? -0.08 10.172 12.195 1 97.25 61 PRO B N 1
ATOM 1438 C CA . PRO B 1 61 ? -1.285 10.281 13.023 1 97.25 61 PRO B CA 1
ATOM 1439 C C . PRO B 1 61 ? -2.477 9.531 12.422 1 97.25 61 PRO B C 1
ATOM 1441 O O . PRO B 1 61 ? -2.418 9.094 11.273 1 97.25 61 PRO B O 1
ATOM 1444 N N . LYS B 1 62 ? -3.484 9.383 13.266 1 96.94 62 LYS B N 1
ATOM 1445 C CA . LYS B 1 62 ? -4.719 8.789 12.766 1 96.94 62 LYS B CA 1
ATOM 1446 C C . LYS B 1 62 ? -5.418 9.719 11.781 1 96.94 62 LYS B C 1
ATOM 1448 O O . LYS B 1 62 ? -5.746 10.859 12.133 1 96.94 62 LYS B O 1
ATOM 1453 N N . LEU B 1 63 ? -5.543 9.266 10.594 1 97.5 63 LEU B N 1
ATOM 1454 C CA . LEU B 1 63 ? -6.266 9.984 9.555 1 97.5 63 LEU B CA 1
ATOM 1455 C C . LEU B 1 63 ? -7.418 9.148 9.016 1 97.5 63 LEU B C 1
ATOM 1457 O O . LEU B 1 63 ? -7.289 8.508 7.969 1 97.5 63 LEU B O 1
ATOM 1461 N N . GLY B 1 64 ? -8.516 9.289 9.57 1 95.81 64 GLY B N 1
ATOM 1462 C CA . GLY B 1 64 ? -9.641 8.391 9.367 1 95.81 64 GLY B CA 1
ATOM 1463 C C . GLY B 1 64 ? -10.258 8.5 7.984 1 95.81 64 GLY B C 1
ATOM 1464 O O . GLY B 1 64 ? -10.945 7.582 7.527 1 95.81 64 GLY B O 1
ATOM 1465 N N . LYS B 1 65 ? -10.062 9.562 7.316 1 96.94 65 LYS B N 1
ATOM 1466 C CA . LYS B 1 65 ? -10.727 9.742 6.027 1 96.94 65 LYS B CA 1
ATOM 1467 C C . LYS B 1 65 ? -9.719 9.688 4.879 1 96.94 65 LYS B C 1
ATOM 1469 O O . LYS B 1 65 ? -10.094 9.852 3.715 1 96.94 65 LYS B O 1
ATOM 1474 N N . LEU B 1 66 ? -8.469 9.391 5.211 1 98.25 66 LEU B N 1
ATOM 1475 C CA . LEU B 1 66 ? -7.457 9.344 4.164 1 98.25 66 LEU B CA 1
ATOM 1476 C C . LEU B 1 66 ? -7.684 8.156 3.238 1 98.25 66 LEU B C 1
ATOM 1478 O O . LEU B 1 66 ? -7.805 7.02 3.701 1 98.25 66 LEU B O 1
ATOM 1482 N N . LYS B 1 67 ? -7.719 8.422 1.962 1 97.62 67 LYS B N 1
ATOM 1483 C CA . LYS B 1 67 ? -7.988 7.391 0.968 1 97.62 67 LYS B CA 1
ATOM 1484 C C . LYS B 1 67 ? -6.738 7.074 0.149 1 97.62 67 LYS B C 1
ATOM 1486 O O . LYS B 1 67 ? -6.48 5.914 -0.174 1 97.62 67 LYS B O 1
ATOM 1491 N N . LYS B 1 68 ? -6.023 8.188 -0.166 1 98.44 68 LYS B N 1
ATOM 1492 C CA . LYS B 1 68 ? -4.879 8.039 -1.056 1 98.44 68 LYS B CA 1
ATOM 1493 C C . LYS B 1 68 ? -3.609 8.594 -0.416 1 98.44 68 LYS B C 1
ATOM 1495 O O . LYS B 1 68 ? -3.6 9.719 0.078 1 98.44 68 LYS B O 1
ATOM 1500 N N . LEU B 1 69 ? -2.523 7.777 -0.458 1 98.69 69 LEU B N 1
ATOM 1501 C CA . LEU B 1 69 ? -1.237 8.156 0.116 1 98.69 69 LEU B CA 1
ATOM 1502 C C . LEU B 1 69 ? -0.107 7.938 -0.883 1 98.69 69 LEU B C 1
ATOM 1504 O O . LEU B 1 69 ? 0.124 6.809 -1.323 1 98.69 69 LEU B O 1
ATOM 1508 N N . GLU B 1 70 ? 0.54 9.031 -1.216 1 98.56 70 GLU B N 1
ATOM 1509 C CA . GLU B 1 70 ? 1.694 8.977 -2.107 1 98.56 70 GLU B CA 1
ATOM 1510 C C . GLU B 1 70 ? 3 9.07 -1.323 1 98.56 70 GLU B C 1
ATOM 1512 O O . GLU B 1 70 ? 3.287 10.102 -0.707 1 98.56 70 GLU B O 1
ATOM 1517 N N . LEU B 1 71 ? 3.844 7.949 -1.385 1 98.19 71 LEU B N 1
ATOM 1518 C CA . LEU B 1 71 ? 5.082 7.902 -0.618 1 98.19 71 LEU B CA 1
ATOM 1519 C C . LEU B 1 71 ? 6.277 7.637 -1.528 1 98.19 71 LEU B C 1
ATOM 1521 O O . LEU B 1 71 ? 7.316 7.152 -1.073 1 98.19 71 LEU B O 1
ATOM 1525 N N . SER B 1 72 ? 6.117 7.965 -2.777 1 96.69 72 SER B N 1
ATOM 1526 C CA . SER B 1 72 ? 7.164 7.645 -3.742 1 96.69 72 SER B CA 1
ATOM 1527 C C . SER B 1 72 ? 8.461 8.383 -3.416 1 96.69 72 SER B C 1
ATOM 1529 O O . SER B 1 72 ? 8.43 9.5 -2.898 1 96.69 72 SER B O 1
ATOM 1531 N N . ASP B 1 73 ? 9.617 7.723 -3.814 1 96.44 73 ASP B N 1
ATOM 1532 C CA . ASP B 1 73 ? 10.969 8.281 -3.791 1 96.44 73 ASP B CA 1
ATOM 1533 C C . ASP B 1 73 ? 11.367 8.68 -2.373 1 96.44 73 ASP B C 1
ATOM 1535 O O . ASP B 1 73 ? 11.812 9.812 -2.141 1 96.44 73 ASP B O 1
ATOM 1539 N N . ASN B 1 74 ? 11.188 7.781 -1.418 1 96.69 74 ASN B N 1
ATOM 1540 C CA . ASN B 1 74 ? 11.688 7.848 -0.05 1 96.69 74 ASN B CA 1
ATOM 1541 C C . ASN B 1 74 ? 12.594 6.66 0.272 1 96.69 74 ASN B C 1
ATOM 1543 O O . ASN B 1 74 ? 13.148 6.035 -0.632 1 96.69 74 ASN B O 1
ATOM 1547 N N . ARG B 1 75 ? 12.914 6.488 1.527 1 94.81 75 ARG B N 1
ATOM 1548 C CA . ARG B 1 75 ? 13.797 5.406 1.942 1 94.81 75 ARG B CA 1
ATOM 1549 C C . ARG B 1 75 ? 13.094 4.461 2.908 1 94.81 75 ARG B C 1
ATOM 1551 O O . ARG B 1 75 ? 13.68 4.016 3.895 1 94.81 75 ARG B O 1
ATOM 1558 N N . ILE B 1 76 ? 11.805 4.234 2.568 1 95.25 76 ILE B N 1
ATOM 1559 C CA . ILE B 1 76 ? 11.016 3.377 3.449 1 95.25 76 ILE B CA 1
ATOM 1560 C C . ILE B 1 76 ? 11.375 1.913 3.197 1 95.25 76 ILE B C 1
ATOM 1562 O O . ILE B 1 76 ? 11.383 1.457 2.053 1 95.25 76 ILE B O 1
ATOM 1566 N N . SER B 1 77 ? 11.68 1.204 4.211 1 92.06 77 SER B N 1
ATOM 1567 C CA . SER B 1 77 ? 12.102 -0.184 4.051 1 92.06 77 SER B CA 1
ATOM 1568 C C . SER B 1 77 ? 11.133 -1.138 4.742 1 92.06 77 SER B C 1
ATOM 1570 O O . SER B 1 77 ? 11.234 -2.355 4.582 1 92.06 77 SER B O 1
ATOM 1572 N N . GLY B 1 78 ? 10.148 -0.606 5.543 1 91.31 78 GLY B N 1
ATOM 1573 C CA . GLY B 1 78 ? 9.18 -1.406 6.273 1 91.31 78 GLY B CA 1
ATOM 1574 C C . GLY B 1 78 ? 8.258 -0.576 7.148 1 91.31 78 GLY B C 1
ATOM 1575 O O . GLY B 1 78 ? 8.039 0.606 6.875 1 91.31 78 GLY B O 1
ATOM 1576 N N . GLY B 1 79 ? 7.562 -1.409 8.164 1 92.06 79 GLY B N 1
ATOM 1577 C CA . GLY B 1 79 ? 6.672 -0.722 9.086 1 92.06 79 GLY B CA 1
ATOM 1578 C C . GLY B 1 79 ? 5.363 -0.301 8.445 1 92.06 79 GLY B C 1
ATOM 1579 O O . GLY B 1 79 ? 4.785 0.725 8.812 1 92.06 79 GLY B O 1
ATOM 1580 N N . LEU B 1 80 ? 4.91 -1.027 7.484 1 93.5 80 LEU B N 1
ATOM 1581 C CA . LEU B 1 80 ? 3.717 -0.656 6.734 1 93.5 80 LEU B CA 1
ATOM 1582 C C . LEU B 1 80 ? 2.455 -1.038 7.5 1 93.5 80 LEU B C 1
ATOM 1584 O O . LEU B 1 80 ? 1.361 -0.571 7.172 1 93.5 80 LEU B O 1
ATOM 1588 N N . ASP B 1 81 ? 2.641 -1.745 8.578 1 92.75 81 ASP B N 1
ATOM 1589 C CA . ASP B 1 81 ? 1.494 -2.184 9.367 1 92.75 81 ASP B CA 1
ATOM 1590 C C . ASP B 1 81 ? 0.789 -0.996 10.023 1 92.75 81 ASP B C 1
ATOM 1592 O O . ASP B 1 81 ? -0.421 -1.037 10.258 1 92.75 81 ASP B O 1
ATOM 1596 N N . VAL B 1 82 ? 1.558 0.038 10.312 1 94.5 82 VAL B N 1
ATOM 1597 C CA . VAL B 1 82 ? 1.002 1.22 10.961 1 94.5 82 VAL B CA 1
ATOM 1598 C C . VAL B 1 82 ? -0.083 1.834 10.078 1 94.5 82 VAL B C 1
ATOM 1600 O O . VAL B 1 82 ? -1.024 2.451 10.586 1 94.5 82 VAL B O 1
ATOM 1603 N N . LEU B 1 83 ? 0.059 1.607 8.836 1 95.19 83 LEU B N 1
ATOM 1604 C CA . LEU B 1 83 ? -0.909 2.17 7.902 1 95.19 83 LEU B CA 1
ATOM 1605 C C . LEU B 1 83 ? -2.295 1.578 8.133 1 95.19 83 LEU B C 1
ATOM 1607 O O . LEU B 1 83 ? -3.295 2.299 8.109 1 95.19 83 LEU B O 1
ATOM 1611 N N . ALA B 1 84 ? -2.324 0.318 8.375 1 92.25 84 ALA B N 1
ATOM 1612 C CA . ALA B 1 84 ? -3.598 -0.353 8.617 1 92.25 84 ALA B CA 1
ATOM 1613 C C . ALA B 1 84 ? -4.258 0.172 9.891 1 92.25 84 ALA B C 1
ATOM 1615 O O . ALA B 1 84 ? -5.484 0.25 9.977 1 92.25 84 ALA B O 1
ATOM 1616 N N . GLU B 1 85 ? -3.438 0.61 10.742 1 92.25 85 GLU B N 1
ATOM 1617 C CA . GLU B 1 85 ? -3.932 1.077 12.039 1 92.25 85 GLU B CA 1
ATOM 1618 C C . GLU B 1 85 ? -4.352 2.543 11.969 1 92.25 85 GLU B C 1
ATOM 1620 O O . GLU B 1 85 ? -5.398 2.92 12.5 1 92.25 85 GLU B O 1
ATOM 1625 N N . LYS B 1 86 ? -3.602 3.34 11.336 1 95.69 86 LYS B N 1
ATOM 1626 C CA . LYS B 1 86 ? -3.775 4.789 11.383 1 95.69 86 LYS B CA 1
ATOM 1627 C C . LYS B 1 86 ? -4.641 5.273 10.227 1 95.69 86 LYS B C 1
ATOM 1629 O O . LYS B 1 86 ? -5.223 6.359 10.289 1 95.69 86 LYS B O 1
ATOM 1634 N N . LEU B 1 87 ? -4.727 4.438 9.234 1 96.25 87 LEU B N 1
ATOM 1635 C CA . LEU B 1 87 ? -5.43 4.848 8.023 1 96.25 87 LEU B CA 1
ATOM 1636 C C . LEU B 1 87 ? -6.484 3.818 7.629 1 96.25 87 LEU B C 1
ATOM 1638 O O . LEU B 1 87 ? -6.375 3.178 6.582 1 96.25 87 LEU B O 1
ATOM 1642 N N . PRO B 1 88 ? -7.594 3.809 8.367 1 93.44 88 PRO B N 1
ATOM 1643 C CA . PRO B 1 88 ? -8.578 2.74 8.172 1 93.44 88 PRO B CA 1
ATOM 1644 C C . PRO B 1 88 ? -9.281 2.822 6.82 1 93.44 88 PRO B C 1
ATOM 1646 O O . PRO B 1 88 ? -9.852 1.831 6.355 1 93.44 88 PRO B O 1
ATOM 1649 N N . ASN B 1 89 ? -9.289 3.943 6.176 1 94.62 89 ASN B N 1
ATOM 1650 C CA . ASN B 1 89 ? -9.992 4.086 4.906 1 94.62 89 ASN B CA 1
ATOM 1651 C C . ASN B 1 89 ? -9.016 4.195 3.736 1 94.62 89 ASN B C 1
ATOM 1653 O O . ASN B 1 89 ? -9.406 4.57 2.629 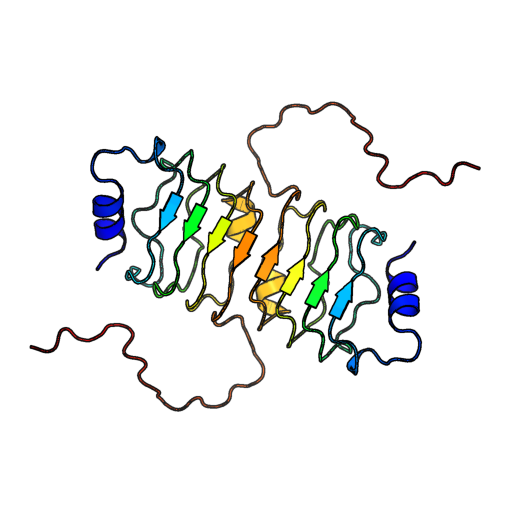1 94.62 89 ASN B O 1
ATOM 1657 N N . LEU B 1 90 ? -7.789 3.811 3.951 1 97.12 90 LEU B N 1
ATOM 1658 C CA . LEU B 1 90 ? -6.793 3.873 2.889 1 97.12 90 LEU B CA 1
ATOM 1659 C C . LEU B 1 90 ? -7.113 2.871 1.783 1 97.12 90 LEU B C 1
ATOM 1661 O O . LEU B 1 90 ? -7.355 1.693 2.057 1 97.12 90 LEU B O 1
ATOM 1665 N N . THR B 1 91 ? -7.074 3.396 0.552 1 96.19 91 THR B N 1
ATOM 1666 C CA . THR B 1 91 ? -7.391 2.518 -0.569 1 96.19 91 THR B CA 1
ATOM 1667 C C . THR B 1 91 ? -6.207 2.42 -1.529 1 96.19 91 THR B C 1
ATOM 1669 O O . THR B 1 91 ? -5.961 1.362 -2.113 1 96.19 91 THR B O 1
ATOM 1672 N N . HIS B 1 92 ? -5.516 3.551 -1.686 1 97.69 92 HIS B N 1
ATOM 1673 C CA . HIS B 1 92 ? -4.406 3.596 -2.635 1 97.69 92 HIS B CA 1
ATOM 1674 C C . HIS B 1 92 ? -3.107 3.996 -1.946 1 97.69 92 HIS B C 1
ATOM 1676 O O . HIS B 1 92 ? -3.061 5 -1.234 1 97.69 92 HIS B O 1
ATOM 1682 N N . LEU B 1 93 ? -2.066 3.156 -2.188 1 97.69 93 LEU B N 1
ATOM 1683 C CA . LEU B 1 93 ? -0.738 3.422 -1.646 1 97.69 93 LEU B CA 1
ATOM 1684 C C . LEU B 1 93 ? 0.325 3.303 -2.734 1 97.69 93 LEU B C 1
ATOM 1686 O O . LEU B 1 93 ? 0.372 2.303 -3.455 1 97.69 93 LEU B O 1
ATOM 1690 N N . ASN B 1 94 ? 1.096 4.352 -2.92 1 97 94 ASN B N 1
ATOM 1691 C CA . ASN B 1 94 ? 2.221 4.332 -3.848 1 97 94 ASN B CA 1
ATOM 1692 C C . ASN B 1 94 ? 3.557 4.312 -3.107 1 97 94 ASN B C 1
ATOM 1694 O O . ASN B 1 94 ? 3.85 5.219 -2.326 1 97 94 ASN B O 1
ATOM 1698 N N . LEU B 1 95 ? 4.344 3.309 -3.422 1 96.69 95 LEU B N 1
ATOM 1699 C CA . LEU B 1 95 ? 5.609 3.096 -2.732 1 96.69 95 LEU B CA 1
ATOM 1700 C C . LEU B 1 95 ? 6.77 3.076 -3.723 1 96.69 95 LEU B C 1
ATOM 1702 O O . LEU B 1 95 ? 7.84 2.539 -3.422 1 96.69 95 LEU B O 1
ATOM 1706 N N . SER B 1 96 ? 6.527 3.676 -4.828 1 93.69 96 SER B N 1
ATOM 1707 C CA . SER B 1 96 ? 7.535 3.621 -5.883 1 93.69 96 SER B CA 1
ATOM 1708 C C . SER B 1 96 ? 8.828 4.309 -5.453 1 93.69 96 SER B C 1
ATOM 1710 O O . SER B 1 96 ? 8.797 5.398 -4.879 1 93.69 96 SER B O 1
ATOM 1712 N N . GLY B 1 97 ? 10.016 3.604 -5.785 1 92.94 97 GLY B N 1
ATOM 1713 C CA . GLY B 1 97 ? 11.297 4.246 -5.516 1 92.94 97 GLY B CA 1
ATOM 1714 C C . GLY B 1 97 ? 11.711 4.164 -4.059 1 92.94 97 GLY B C 1
ATOM 1715 O O . GLY B 1 97 ? 12.438 5.023 -3.564 1 92.94 97 GLY B O 1
ATOM 1716 N N . ASN B 1 98 ? 11.117 3.281 -3.244 1 93.81 98 ASN B N 1
ATOM 1717 C CA . ASN B 1 98 ? 11.523 3.068 -1.857 1 93.81 98 ASN B CA 1
ATOM 1718 C C . ASN B 1 98 ? 12.492 1.899 -1.729 1 93.81 98 ASN B C 1
ATOM 1720 O O . ASN B 1 98 ? 12.742 1.187 -2.701 1 93.81 98 ASN B O 1
ATOM 1724 N N . LYS B 1 99 ? 13.273 1.863 -0.643 1 86.19 99 LYS B N 1
ATOM 1725 C CA . LYS B 1 99 ? 14.234 0.801 -0.364 1 86.19 99 LYS B CA 1
ATOM 1726 C C . LYS B 1 99 ? 13.555 -0.393 0.303 1 86.19 99 LYS B C 1
ATOM 1728 O O . LYS B 1 99 ? 13.945 -0.805 1.396 1 86.19 99 LYS B O 1
ATOM 1733 N N . LEU B 1 100 ? 12.562 -0.831 -0.338 1 84.19 100 LEU B N 1
ATOM 1734 C CA . LEU B 1 100 ? 11.875 -1.973 0.249 1 84.19 100 LEU B CA 1
ATOM 1735 C C . LEU B 1 100 ? 12.766 -3.209 0.251 1 84.19 100 LEU B C 1
ATOM 1737 O O . LEU B 1 100 ? 13.688 -3.314 -0.559 1 84.19 100 LEU B O 1
ATOM 1741 N N . LYS B 1 101 ? 13.242 -3.768 1.375 1 62.75 101 LYS B N 1
ATOM 1742 C CA . LYS B 1 101 ? 14.25 -4.785 1.665 1 62.75 101 LYS B CA 1
ATOM 1743 C C . LYS B 1 101 ? 14.5 -5.668 0.447 1 62.75 101 LYS B C 1
ATOM 1745 O O . LYS B 1 101 ? 13.586 -6.32 -0.058 1 62.75 101 LYS B O 1
ATOM 1750 N N . ASP B 1 102 ? 15.125 -5.199 -0.601 1 56.97 102 ASP B N 1
ATOM 1751 C CA . ASP B 1 102 ? 15.766 -6.242 -1.392 1 56.97 102 ASP B CA 1
ATOM 1752 C C . ASP B 1 102 ? 16.984 -6.805 -0.666 1 56.97 102 ASP B C 1
ATOM 1754 O O . ASP B 1 102 ? 17.953 -6.086 -0.416 1 56.97 102 ASP B O 1
ATOM 1758 N N . ILE B 1 103 ? 16.875 -7.863 0.202 1 42.84 103 ILE B N 1
ATOM 1759 C CA . ILE B 1 103 ? 18.094 -8.469 0.738 1 42.84 103 ILE B CA 1
ATOM 1760 C C . ILE B 1 103 ? 19.031 -8.82 -0.405 1 42.84 103 ILE B C 1
ATOM 1762 O O . ILE B 1 103 ? 20.234 -9.023 -0.185 1 42.84 103 ILE B O 1
ATOM 1766 N N . SER B 1 104 ? 18.516 -9.383 -1.426 1 44.62 104 SER B N 1
ATOM 1767 C CA . SER B 1 104 ? 19.547 -10.016 -2.229 1 44.62 104 SER B CA 1
ATOM 1768 C C . SER B 1 104 ? 20.609 -9 -2.65 1 44.62 104 SER B C 1
ATOM 1770 O O . SER B 1 104 ? 21.812 -9.312 -2.641 1 44.62 104 SER B O 1
ATOM 1772 N N . THR B 1 105 ? 20.375 -8.234 -3.732 1 39.91 105 THR B N 1
ATOM 1773 C CA . THR B 1 105 ? 21.484 -7.773 -4.559 1 39.91 105 THR B CA 1
ATOM 1774 C C . THR B 1 105 ? 22.156 -6.562 -3.928 1 39.91 105 THR B C 1
ATOM 1776 O O . THR B 1 105 ? 21.562 -5.484 -3.84 1 39.91 105 THR B O 1
ATOM 1779 N N . ARG B 1 106 ? 22.953 -6.816 -2.955 1 40.03 106 ARG B N 1
ATOM 1780 C CA . ARG B 1 106 ? 23.953 -5.848 -2.525 1 40.03 106 ARG B CA 1
ATOM 1781 C C . ARG B 1 106 ? 24.688 -5.262 -3.723 1 40.03 106 ARG B C 1
ATOM 1783 O O . ARG B 1 106 ? 25.688 -5.82 -4.176 1 40.03 106 ARG B O 1
ATOM 1790 N N . LYS B 1 107 ? 24.141 -5.199 -4.957 1 37.72 107 LYS B N 1
ATOM 1791 C CA . LYS B 1 107 ? 25.203 -4.555 -5.73 1 37.72 107 LYS B CA 1
ATOM 1792 C C . LYS B 1 107 ? 25.672 -3.275 -5.047 1 37.72 107 LYS B C 1
ATOM 1794 O O . LYS B 1 107 ? 24.875 -2.506 -4.527 1 37.72 107 LYS B O 1
ATOM 1799 N N . THR B 1 108 ? 27.016 -3.258 -4.684 1 38.81 108 THR B N 1
ATOM 1800 C CA . THR B 1 108 ? 27.828 -2.146 -4.215 1 38.81 108 THR B CA 1
ATOM 1801 C C . THR B 1 108 ? 27.438 -0.847 -4.902 1 38.81 108 THR B C 1
ATOM 1803 O O . THR B 1 108 ? 27.656 -0.676 -6.102 1 38.81 108 THR B O 1
ATOM 1806 N N . ARG B 1 109 ? 26.266 -0.446 -4.938 1 38.53 109 ARG B N 1
ATOM 1807 C CA . ARG B 1 109 ? 26.062 0.874 -5.527 1 38.53 109 ARG B CA 1
ATOM 1808 C C . ARG B 1 109 ? 27.156 1.844 -5.074 1 38.53 109 ARG B C 1
ATOM 1810 O O . ARG B 1 109 ? 27.5 1.893 -3.893 1 38.53 109 ARG B O 1
ATOM 1817 N N . SER B 1 110 ? 28.125 2.184 -6.07 1 35.56 110 SER B N 1
ATOM 1818 C CA . SER B 1 110 ? 28.984 3.359 -5.977 1 35.56 110 SER B CA 1
ATOM 1819 C C . SER B 1 110 ? 28.266 4.52 -5.301 1 35.56 110 SER B C 1
ATOM 1821 O O . SER B 1 110 ? 27.047 4.605 -5.348 1 35.56 110 SER B O 1
ATOM 1823 N N . ALA B 1 111 ? 28.969 5.305 -4.547 1 34.22 111 ALA B N 1
ATOM 1824 C CA . ALA B 1 111 ? 28.766 6.523 -3.766 1 34.22 111 ALA B CA 1
ATOM 1825 C C . ALA B 1 111 ? 27.953 7.543 -4.547 1 34.22 111 ALA B C 1
ATOM 1827 O O . ALA B 1 111 ? 28.5 8.375 -5.266 1 34.22 111 ALA B O 1
ATOM 1828 N N . GLU B 1 112 ? 27.062 7.184 -5.449 1 36.44 112 GLU B N 1
ATOM 1829 C CA . GLU B 1 112 ? 26.484 8.398 -5.996 1 36.44 112 GLU B CA 1
ATOM 1830 C C . GLU B 1 112 ? 25.859 9.258 -4.902 1 36.44 112 GLU B C 1
ATOM 1832 O O . GLU B 1 112 ? 25.031 8.773 -4.121 1 36.44 112 GLU B O 1
ATOM 1837 N N . THR B 1 113 ? 26.625 10.18 -4.367 1 33.44 113 THR B N 1
ATOM 1838 C CA . THR B 1 113 ? 26.25 11.32 -3.539 1 33.44 113 THR B CA 1
ATOM 1839 C C . THR B 1 113 ? 24.875 11.859 -3.953 1 33.44 113 THR B C 1
ATOM 1841 O O . THR B 1 113 ? 24.75 12.492 -5.004 1 33.44 113 THR B O 1
ATOM 1844 N N . LYS B 1 114 ? 23.953 11.156 -4.09 1 37.97 114 LYS B N 1
ATOM 1845 C CA . LYS B 1 114 ? 22.75 11.945 -4.258 1 37.97 114 LYS B CA 1
ATOM 1846 C C . LYS B 1 114 ? 22.578 12.938 -3.111 1 37.97 114 LYS B C 1
ATOM 1848 O O . LYS B 1 114 ? 22.484 12.547 -1.946 1 37.97 114 LYS B O 1
ATOM 1853 N N . ARG B 1 115 ? 23.219 14.141 -3.217 1 34.84 115 ARG B N 1
ATOM 1854 C CA . ARG B 1 115 ? 22.969 15.367 -2.459 1 34.84 115 ARG B CA 1
ATOM 1855 C C . ARG B 1 115 ? 21.484 15.531 -2.156 1 34.84 115 ARG B C 1
ATOM 1857 O O . ARG B 1 115 ? 20.672 15.758 -3.064 1 34.84 115 ARG B O 1
ATOM 1864 N N . CYS B 1 116 ? 21.016 14.594 -1.538 1 36.62 116 CYS B N 1
ATOM 1865 C CA . CYS B 1 116 ? 19.641 14.906 -1.165 1 36.62 116 CYS B CA 1
ATOM 1866 C C . CYS B 1 116 ? 19.484 16.375 -0.797 1 36.62 116 CYS B C 1
ATOM 1868 O O . CYS B 1 116 ? 18.453 16.984 -1.073 1 36.62 116 CYS B O 1
ATOM 1870 N N . CYS B 1 117 ? 20.172 16.734 0.289 1 36.53 117 CYS B N 1
ATOM 1871 C CA . CYS B 1 117 ? 20.078 18.078 0.822 1 36.53 117 CYS B CA 1
ATOM 1872 C C . CYS B 1 117 ? 21.016 19.031 0.075 1 36.53 117 CYS B C 1
ATOM 1874 O O . CYS B 1 117 ? 22.234 18.828 0.051 1 36.53 117 CYS B O 1
ATOM 1876 N N . PRO B 1 118 ? 20.656 19.453 -1.16 1 35.31 118 PRO B N 1
ATOM 1877 C CA . PRO B 1 118 ? 21.562 20.469 -1.693 1 35.31 118 PRO B CA 1
ATOM 1878 C C . PRO B 1 118 ? 22.125 21.375 -0.608 1 35.31 118 PRO B C 1
ATOM 1880 O O . PRO B 1 118 ? 21.406 21.781 0.309 1 35.31 118 PRO B O 1
ATOM 1883 N N . SER B 1 119 ? 23.328 21.125 -0.253 1 33.5 119 SER B N 1
ATOM 1884 C CA . SER B 1 119 ? 24.031 22.156 0.493 1 33.5 119 SER B CA 1
ATOM 1885 C C . SER B 1 119 ? 23.734 23.547 -0.063 1 33.5 119 SER B C 1
ATOM 1887 O O . SER B 1 119 ? 23.625 23.734 -1.277 1 33.5 119 SER B O 1
ATOM 1889 N N . LEU B 1 120 ? 23.047 24.469 0.697 1 34 120 LEU B N 1
ATOM 1890 C CA . LEU B 1 120 ? 23.125 25.922 0.536 1 34 120 LEU B CA 1
ATOM 1891 C C . LEU B 1 120 ? 24.578 26.359 0.287 1 34 120 LEU B C 1
ATOM 1893 O O . LEU B 1 120 ? 25.406 26.312 1.196 1 34 120 LEU B O 1
ATOM 1897 N N . ASN B 1 121 ? 25.297 25.844 -0.711 1 28.08 121 ASN B N 1
ATOM 1898 C CA . ASN B 1 121 ? 26.516 26.609 -0.986 1 28.08 121 ASN B CA 1
ATOM 1899 C C . ASN B 1 121 ? 26.234 28.094 -1.115 1 28.08 121 ASN B C 1
ATOM 1901 O O . ASN B 1 121 ? 25.375 28.5 -1.892 1 28.08 121 ASN B O 1
ATOM 1905 N N . ASN B 1 122 ? 26.797 28.922 0.001 1 22.52 122 ASN B N 1
ATOM 1906 C CA . ASN B 1 122 ? 27.422 30.219 -0.246 1 22.52 122 ASN B CA 1
ATOM 1907 C C . ASN B 1 122 ? 28.531 30.109 -1.28 1 22.52 122 ASN B C 1
ATOM 1909 O O . ASN B 1 122 ? 29.359 29.203 -1.227 1 22.52 122 ASN B O 1
#

Solvent-accessible surface area (backbone atoms only — not comparable to full-atom values): 12626 Å² total; per-residue (Å²): 98,53,36,45,60,48,51,54,62,72,40,67,92,53,54,53,57,71,36,41,66,48,79,49,54,65,22,37,42,63,95,19,32,83,51,75,77,52,56,57,29,51,46,24,30,34,42,32,44,29,40,19,55,32,41,43,58,71,75,59,49,54,24,64,45,23,29,37,40,36,40,27,45,24,48,34,41,50,62,43,37,45,46,24,63,24,25,27,44,40,24,39,40,34,36,32,66,32,51,21,42,60,77,73,77,69,70,82,70,75,83,70,72,69,65,74,66,68,71,82,77,126,99,52,37,45,60,47,51,54,61,71,40,67,95,53,55,54,57,71,36,40,67,48,78,49,54,66,21,38,40,62,94,20,31,82,50,76,75,52,56,57,29,52,47,23,30,34,42,33,44,29,42,19,56,31,42,44,58,71,74,59,48,54,24,65,46,22,29,36,41,37,42,27,44,24,48,33,41,48,61,45,37,47,45,24,62,26,26,26,46,40,23,40,39,33,37,34,67,33,50,20,42,60,78,74,77,72,66,80,70,71,83,71,75,69,66,75,68,68,71,84,75,130

Radius of gyration: 20.14 Å; Cα contacts (8 Å, |Δi|>4): 545; chains: 2; bounding box: 58×58×38 Å

Organism: Esox lucius (NCBI:txid8010)

Secondary structure (DSSP, 8-state):
-BHHHHHHHHHTT--GGG-SEEE-TT-B-BTTB--S--TT-TT--EEE-TTS--S--TTPPP-TT--EEE--SS---S-THHHHHH-TT--EEE-TT------S-----------SS-----/-BHHHHHHHHHTT--GGG-SEEE-TT-B-BTTB--S--TT-TT--EEE-TTS--S--TTPPP-TT--EEE--SS---S-THHHHHH-TT--EEE-TT------S-----------SS-----

InterPro domains:
  IPR001611 Leucine-rich repeat [PS51450] (89-110)
  IPR025875 Leucine rich repeat 4 [PF12799] (65-105)
  IPR032675 Leucine-rich repeat domain superfamily [G3DSA:3.80.10.10] (1-121)
  IPR045081 Acidic leucine-rich nuclear phosphoprotein 32 [PTHR11375] (3-105)

Sequence (244 aa):
MDMKKRIHLELRNRTPSDVRELVLDNCRSNEGKIEGLTAEFINLEFLSLINVCLISVSNLPKLGKLKKLELSDNRISGGLDVLAEKLPNLTHLNLSGNKLKDISTRKTRSAETKRCCPSLNNMDMKKRIHLELRNRTPSDVRELVLDNCRSNEGKIEGLTAEFINLEFLSLINVCLISVSNLPKLGKLKKLELSDNRISGGLDVLAEKLPNLTHLNLSGNKLKDISTRKTRSAETKRCCPSLNN

Nearest PDB structures (foldseek):
  8r1l-assembly1_D  TM=9.567E-01  e=1.368E-12  Homo sapiens
  2rr6-assembly1_A  TM=9.560E-01  e=2.275E-12  Homo sapiens
  8r1j-assembly1_G  TM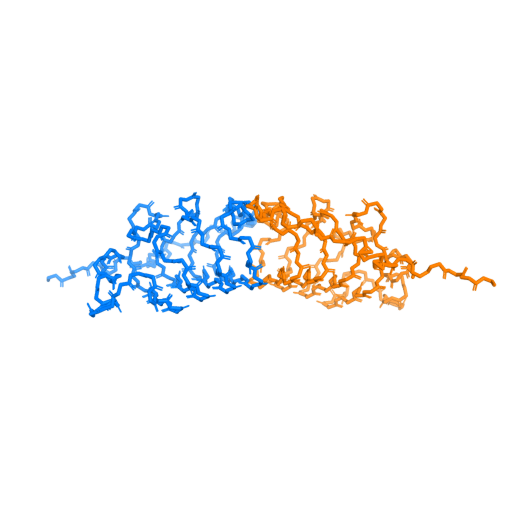=9.584E-01  e=3.574E-12  Homo sapiens
  6xzr-assembly1_GP1  TM=9.884E-01  e=1.642E-11  Gallus gallus
  2jqd-assembly1_A  TM=9.165E-01  e=1.970E-10  Mus musculus